Protein AF-A0A5C5WCQ2-F1 (afdb_monomer_lite)

InterPro domains:
  IPR002130 Cyclophilin-type peptidyl-prolyl cis-trans isomerase domain [PF00160] (48-203)
  IPR002130 Cyclophilin-type peptidyl-prolyl cis-trans isomerase domain [PS50072] (62-233)
  IPR013424 PEP-CTERM protein-sorting domain [PF07589] (299-320)
  IPR013424 PEP-CTERM protein-sorting domain [TIGR02595] (300-320)
  IPR029000 Cyclophilin-like domain superfamily [G3DSA:2.40.100.10] (43-212)
  IPR029000 Cyclophilin-like domain superfamily [SSF50891] (46-210)

Sequence (320 aa):
MAGGVSRPGWYAVPANLIEQRYPPMQRHLLAVAMLLSAGALVEAQTIRFQTSVGDFDMVLNPTGNANLQSLVDNMIANVTAGVYHESVINRAVEGFVLQMGGFRTDTVVVDRIPFEGFDPVDSFSPVILDRNNDRRVDFSTTGLTNVRGTVSLALSSGPNTGSSSFFINQDDNSFLDSQGFVPFAEISDMTVIERIQNGPKVDISDRIFTQNSAGDFVAQSGNLTFIDVPLDDHGNLIIIESAAVIDAQAAFTGPLLTAFGVDSLATASASGSSTSSSLSPGDIASMFPPLSVSSTGLSVPEPASALLLSLALAGVARRR

Foldseek 3Di:
DDDDDDDDDDDDDDDDDDDDDDDDDDPPPPPPVPPPPPPPPPQFWKKWWQKPQGIFIKTFLPVPFPLLVLVVVLQQVCQVVFLQAQWFQQAFDPQFKGKTQQWHAPFQALVPQDLQGTDGGDWDQFRDQDPPPPQEGPDDDSPDALAAFFKWFFAQPGQRRGTGMMIGTRGRPNVCNRRNGDTGIGTPDCPSVVVQNPADFAACQQSHWDQDPVRDTDRSVPPVSHHGQGADPVRTTMGRNHMDTDPPDPPPPDCVCVVVVDDDPDDDDDDDDDDDDDDDPPPPPPPDDDDDDDDDDPPDRPRRPVVSVVVVVVVVVVVD

pLDDT: mean 71.96, std 24.71, range [25.34, 98.62]

Secondary structure (DSSP, 8-state):
----------------S---------S-TTSSTTS-------PPPEEEEEETTEEEEEEE-TT--GGGHHHHHHHHHHHHTTTTTTEE--EE-TTSEEEESSEE-S-SBGGG--TT--EEPP-PPPP---SS-SSS-S-S--S--S-TTEEEE--SSSGGG-SS-EEEESS--GGGGGGT--EEEE-S--HHHHHHHHS-EE--GGG-EEE-TTS-EEE-TT-GGGSSEEB-TTSBBPEEEEEEEE-TT----STHHHHTT----------------PPPTTTTTTSSPPP--------PPP-SHHHHHHHHHHHHHT--

Radius of gyration: 31.57 Å; chains: 1; bounding box: 91×98×79 Å

Structure (mmCIF, N/CA/C/O backbone):
data_AF-A0A5C5WCQ2-F1
#
_entry.id   AF-A0A5C5WCQ2-F1
#
loop_
_atom_site.group_PDB
_atom_site.id
_atom_site.type_symbol
_atom_site.label_atom_id
_atom_site.label_alt_id
_atom_site.label_comp_id
_atom_site.label_asym_id
_atom_site.label_entity_id
_atom_site.label_seq_id
_atom_site.pdbx_PDB_ins_code
_atom_site.Cartn_x
_atom_site.Cartn_y
_atom_site.Cartn_z
_atom_site.occupancy
_atom_site.B_iso_or_equiv
_atom_site.auth_seq_id
_atom_site.auth_comp_id
_atom_site.auth_asym_id
_atom_site.auth_atom_id
_atom_site.pdbx_PDB_model_num
ATOM 1 N N . MET A 1 1 ? -40.605 80.788 41.120 1.00 42.25 1 MET A N 1
ATOM 2 C CA . MET A 1 1 ? -39.662 80.334 42.167 1.00 42.25 1 MET A CA 1
ATOM 3 C C . MET A 1 1 ? -40.473 79.843 43.355 1.00 42.25 1 MET A C 1
ATOM 5 O O . MET A 1 1 ? -41.466 80.488 43.653 1.00 42.25 1 MET A O 1
ATOM 9 N N . ALA A 1 2 ? -40.010 78.752 43.981 1.00 36.38 2 ALA A N 1
ATOM 10 C CA . ALA A 1 2 ? -40.617 77.979 45.080 1.00 36.38 2 ALA A CA 1
ATOM 11 C C . ALA A 1 2 ? -41.886 77.212 44.661 1.00 36.38 2 ALA A C 1
ATOM 13 O O . ALA A 1 2 ? -42.829 77.806 44.163 1.00 36.38 2 ALA A O 1
ATOM 14 N N . GLY A 1 3 ? -41.958 75.882 44.712 1.00 32.41 3 GLY A N 1
ATOM 15 C CA . GLY A 1 3 ? -41.445 74.919 45.700 1.00 32.41 3 GLY A CA 1
ATOM 16 C C . GLY A 1 3 ? -42.701 74.166 46.165 1.00 32.41 3 GLY A C 1
ATOM 17 O O . GLY A 1 3 ? -43.652 74.809 46.573 1.00 32.41 3 GLY A O 1
ATOM 18 N N . GLY A 1 4 ? -42.901 72.875 45.928 1.00 35.19 4 GLY A N 1
ATOM 19 C CA . GLY A 1 4 ? -42.158 71.742 46.454 1.00 35.19 4 GLY A CA 1
ATOM 20 C C . GLY A 1 4 ? -43.140 70.854 47.245 1.00 35.19 4 GLY A C 1
ATOM 21 O O . GLY A 1 4 ? -44.097 71.359 47.817 1.00 35.19 4 GLY A O 1
ATOM 22 N N . VAL A 1 5 ? -42.802 69.564 47.343 1.00 39.81 5 VAL A N 1
ATOM 23 C CA . VAL A 1 5 ? -43.164 68.616 48.423 1.00 39.81 5 VAL A CA 1
ATOM 24 C C . VAL A 1 5 ? -44.432 67.723 48.262 1.00 39.81 5 VAL A C 1
ATOM 26 O O . VAL A 1 5 ? -45.569 68.168 48.311 1.00 39.81 5 VAL A O 1
ATOM 29 N N . SER A 1 6 ? -44.137 66.411 48.148 1.00 36.91 6 SER A N 1
ATOM 30 C CA . SER A 1 6 ? -44.761 65.201 48.754 1.00 36.91 6 SER A CA 1
ATOM 31 C C . SER A 1 6 ? -46.187 64.696 48.425 1.00 36.91 6 SER A C 1
ATOM 33 O O . SER A 1 6 ? -47.151 65.288 48.883 1.00 36.91 6 SER A O 1
ATOM 35 N N . ARG A 1 7 ? -46.229 63.485 47.805 1.00 35.56 7 ARG A N 1
ATOM 36 C CA . ARG A 1 7 ? -46.818 62.162 48.230 1.00 35.56 7 ARG A CA 1
ATOM 37 C C . ARG A 1 7 ? -48.273 62.096 48.784 1.00 35.56 7 ARG A C 1
ATOM 39 O O . ARG A 1 7 ? -48.743 63.078 49.326 1.00 35.56 7 ARG A O 1
ATOM 46 N N . PRO A 1 8 ? -48.895 60.901 48.961 1.00 46.62 8 PRO A N 1
ATOM 47 C CA . PRO A 1 8 ? -48.971 59.645 48.184 1.00 46.62 8 PRO A CA 1
ATOM 48 C C . PRO A 1 8 ? -50.444 59.143 48.018 1.00 46.62 8 PRO A C 1
ATOM 50 O O . PRO A 1 8 ? -51.357 59.685 48.624 1.00 46.62 8 PRO A O 1
ATOM 53 N N . GLY A 1 9 ? -50.662 58.018 47.318 1.00 32.50 9 GLY A N 1
ATOM 54 C CA . GLY A 1 9 ? -51.682 57.033 47.732 1.00 32.50 9 GLY A CA 1
ATOM 55 C C . GLY A 1 9 ? -52.995 56.904 46.936 1.00 32.50 9 GLY A C 1
ATOM 56 O O . GLY A 1 9 ? -53.875 57.746 47.023 1.00 32.50 9 GLY A O 1
ATOM 57 N N . TRP A 1 10 ? -53.116 55.739 46.288 1.00 32.38 10 TRP A N 1
ATOM 58 C CA . TRP A 1 10 ? -54.300 54.871 46.153 1.00 32.38 10 TRP A CA 1
ATOM 59 C C . TRP A 1 10 ? -55.600 55.415 45.534 1.00 32.38 10 TRP A C 1
ATOM 61 O O . TRP A 1 10 ? -56.406 56.054 46.196 1.00 32.38 10 TRP A O 1
ATOM 71 N N . TYR A 1 11 ? -55.903 54.930 44.325 1.00 41.62 11 TYR A N 1
ATOM 72 C CA . TYR A 1 11 ? -57.256 54.475 43.995 1.00 41.62 11 TYR A CA 1
ATOM 73 C C . TYR A 1 11 ? -57.184 53.050 43.449 1.00 41.62 11 TYR A C 1
ATOM 75 O O . TYR A 1 11 ? -56.612 52.791 42.392 1.00 41.62 11 TYR A O 1
ATOM 83 N N . ALA A 1 12 ? -57.745 52.126 44.224 1.00 41.62 12 ALA A N 1
ATOM 84 C CA . ALA A 1 12 ? -58.133 50.807 43.765 1.00 41.62 12 ALA A CA 1
ATOM 85 C C . ALA A 1 12 ? -59.355 50.943 42.844 1.00 41.62 12 ALA A C 1
ATOM 87 O O . ALA A 1 12 ? -60.296 51.665 43.176 1.00 41.62 12 ALA A O 1
ATOM 88 N N . VAL A 1 13 ? -59.361 50.220 41.724 1.00 48.22 13 VAL A N 1
ATOM 89 C CA . VAL A 1 13 ? -60.572 49.933 40.943 1.00 48.22 13 VAL A CA 1
ATOM 90 C C . VAL A 1 13 ? -60.652 48.410 40.764 1.00 48.22 13 VAL A C 1
ATOM 92 O O . VAL A 1 13 ? -59.623 47.787 40.493 1.00 48.22 13 VAL A O 1
ATOM 95 N N . PRO A 1 14 ? -61.821 47.802 41.031 1.00 44.72 14 PRO A N 1
ATOM 96 C CA . PRO A 1 14 ? -61.931 46.423 41.486 1.00 44.72 14 PRO A CA 1
ATOM 97 C C . PRO A 1 14 ? -62.019 45.374 40.377 1.00 44.72 14 PRO A C 1
ATOM 99 O O . PRO A 1 14 ? -62.272 45.648 39.206 1.00 44.72 14 PRO A O 1
ATOM 102 N N . ALA A 1 15 ? -61.839 44.141 40.847 1.00 43.94 15 ALA A N 1
ATOM 103 C CA . ALA A 1 15 ? -62.049 42.883 40.165 1.00 43.94 15 ALA A CA 1
ATOM 104 C C . ALA A 1 15 ? -63.435 42.764 39.518 1.00 43.94 15 ALA A C 1
ATOM 106 O O . ALA A 1 15 ? -64.447 43.085 40.140 1.00 43.94 15 ALA A O 1
ATOM 107 N N . ASN A 1 16 ? -63.436 42.226 38.297 1.00 40.94 16 ASN A N 1
ATOM 108 C CA . ASN A 1 16 ? -64.291 41.141 37.804 1.00 40.94 16 ASN A CA 1
ATOM 109 C C . ASN A 1 16 ? -64.598 41.378 36.329 1.00 40.94 16 ASN A C 1
ATOM 111 O O . ASN A 1 16 ? -65.483 42.159 36.010 1.00 40.94 16 ASN A O 1
ATOM 115 N N . LEU A 1 17 ? -63.915 40.649 35.445 1.00 42.94 17 LEU A N 1
ATOM 116 C CA . LEU A 1 17 ? -64.513 40.131 34.216 1.00 42.94 17 LEU A CA 1
ATOM 117 C C . LEU A 1 17 ? -63.685 38.931 33.735 1.00 42.94 17 LEU A C 1
ATOM 119 O O . LEU A 1 17 ? -62.616 39.069 33.154 1.00 42.94 17 LEU A O 1
ATOM 123 N N . ILE A 1 18 ? -64.283 37.767 33.988 1.00 50.47 18 ILE A N 1
ATOM 124 C CA . ILE A 1 18 ? -64.285 36.579 33.133 1.00 50.47 18 ILE A CA 1
ATOM 125 C C . ILE A 1 18 ? -63.032 35.698 33.203 1.00 50.47 18 ILE A C 1
ATOM 127 O O . ILE A 1 18 ? -62.024 35.888 32.529 1.00 50.47 18 ILE A O 1
ATOM 131 N N . GLU A 1 19 ? -63.199 34.637 33.995 1.00 47.69 19 GLU A N 1
ATOM 132 C CA . GLU A 1 19 ? -62.519 33.359 33.847 1.00 47.69 19 GLU A CA 1
ATOM 133 C C . GLU A 1 19 ? -62.511 32.899 32.379 1.00 47.69 19 GLU A C 1
ATOM 135 O O . GLU A 1 19 ? -63.551 32.584 31.802 1.00 47.69 19 GLU A O 1
ATOM 140 N N . GLN A 1 20 ? -61.323 32.739 31.804 1.00 43.47 20 GLN A N 1
ATOM 141 C CA . GLN A 1 20 ? -61.087 31.661 30.850 1.00 43.47 20 GLN A CA 1
ATOM 142 C C . GLN A 1 20 ? -59.964 30.787 31.391 1.00 43.47 20 GLN A C 1
ATOM 144 O O . GLN A 1 20 ? -58.775 31.047 31.214 1.00 43.47 20 GLN A O 1
ATOM 149 N N . ARG A 1 21 ? -60.386 29.739 32.104 1.00 42.94 21 ARG A N 1
ATOM 150 C CA . ARG A 1 21 ? -59.571 28.565 32.408 1.00 42.94 21 ARG A CA 1
ATOM 151 C C . ARG A 1 21 ? -59.050 27.973 31.097 1.00 42.94 21 ARG A C 1
ATOM 153 O O . ARG A 1 21 ? -59.820 27.366 30.359 1.00 42.94 21 ARG A O 1
ATOM 160 N N . TYR A 1 22 ? -57.746 28.063 30.875 1.00 48.47 22 TYR A N 1
ATOM 161 C CA . TYR A 1 22 ? -57.029 27.122 30.018 1.00 48.47 22 TYR A CA 1
ATOM 162 C C . TYR A 1 22 ? -56.307 26.101 30.922 1.00 48.47 22 TYR A C 1
ATOM 164 O O . TYR A 1 22 ? -55.640 26.513 31.876 1.00 48.47 22 TYR A O 1
ATOM 172 N N . PRO A 1 23 ? -56.478 24.780 30.708 1.00 50.50 23 PRO A N 1
ATOM 173 C CA . PRO A 1 23 ? -55.873 23.742 31.547 1.00 50.50 23 PRO A CA 1
ATOM 174 C C . PRO A 1 23 ? -54.357 23.575 31.287 1.00 50.50 23 PRO A C 1
ATOM 176 O O . PRO A 1 23 ? -53.883 23.893 30.196 1.00 50.50 23 PRO A O 1
ATOM 179 N N . PRO A 1 24 ? -53.579 23.044 32.255 1.00 51.78 24 PRO A N 1
ATOM 180 C CA . PRO A 1 24 ? -52.133 22.867 32.126 1.00 51.78 24 PRO A CA 1
ATOM 181 C C . PRO A 1 24 ? -51.783 21.520 31.465 1.00 51.78 24 PRO A C 1
ATOM 183 O O . PRO A 1 24 ? -51.687 20.496 32.132 1.00 51.78 24 PRO A O 1
ATOM 186 N N . MET A 1 25 ? -51.571 21.511 30.152 1.00 50.38 25 MET A N 1
ATOM 187 C CA . MET A 1 25 ? -51.105 20.362 29.351 1.00 50.38 25 MET A CA 1
ATOM 188 C C . MET A 1 25 ? -50.417 20.962 28.107 1.00 50.38 25 MET A C 1
ATOM 190 O O . MET A 1 25 ? -51.002 21.833 27.487 1.00 50.38 25 MET A O 1
ATOM 194 N N . GLN A 1 26 ? -49.189 20.683 27.668 1.00 50.06 26 GLN A N 1
ATOM 195 C CA . GLN A 1 26 ? -48.251 19.575 27.814 1.00 50.06 26 GLN A CA 1
ATOM 196 C C . GLN A 1 26 ? -46.820 20.144 27.728 1.00 50.06 26 GLN A C 1
ATOM 198 O O . GLN A 1 26 ? -46.443 20.737 26.720 1.00 50.06 26 GLN A O 1
ATOM 203 N N . ARG A 1 27 ? -45.972 19.898 28.731 1.00 49.50 27 ARG A N 1
ATOM 204 C CA . ARG A 1 27 ? -44.515 20.145 28.658 1.00 49.50 27 ARG A CA 1
ATOM 205 C C . ARG A 1 27 ? -43.736 18.969 28.040 1.00 49.50 27 ARG A C 1
ATOM 207 O O . ARG A 1 27 ? -42.547 18.818 28.293 1.00 49.50 27 ARG A O 1
ATOM 214 N N . HIS A 1 28 ? -44.384 18.111 27.252 1.00 49.97 28 HIS A N 1
ATOM 215 C CA . HIS A 1 28 ? -43.794 16.831 26.825 1.00 49.97 28 HIS A CA 1
ATOM 216 C C . HIS A 1 28 ? -43.640 16.644 25.313 1.00 49.97 28 HIS A C 1
ATOM 218 O O . HIS A 1 28 ? -43.259 15.565 24.879 1.00 49.97 28 HIS A O 1
ATOM 224 N N . LEU A 1 29 ? -43.842 17.685 24.503 1.00 45.12 29 LEU A N 1
ATOM 225 C CA . LEU A 1 29 ? -43.665 17.581 23.047 1.00 45.12 29 LEU A CA 1
ATOM 226 C C . LEU A 1 29 ? -42.255 17.927 22.537 1.00 45.12 29 LEU A C 1
ATOM 228 O O . LEU A 1 29 ? -42.002 17.792 21.348 1.00 45.12 29 LEU A O 1
ATOM 232 N N . LEU A 1 30 ? -41.312 18.284 23.419 1.00 41.12 30 LEU A N 1
ATOM 233 C CA . LEU A 1 30 ? -39.916 18.566 23.041 1.00 41.12 30 LEU A CA 1
ATOM 234 C C . LEU A 1 30 ? -38.907 17.469 23.434 1.00 41.12 30 LEU A C 1
ATOM 236 O O . LEU A 1 30 ? -37.707 17.699 23.358 1.00 41.12 30 LEU A O 1
ATOM 240 N N . ALA A 1 31 ? -39.370 16.290 23.867 1.00 44.50 31 ALA A N 1
ATOM 241 C CA . ALA A 1 31 ? -38.493 15.187 24.287 1.00 44.50 31 ALA A CA 1
ATOM 242 C C . ALA A 1 31 ? -38.487 13.981 23.326 1.00 44.50 31 ALA A C 1
ATOM 244 O O . ALA A 1 31 ? -37.698 13.063 23.515 1.00 44.50 31 ALA A O 1
ATOM 245 N N . VAL A 1 32 ? -39.325 13.975 22.281 1.00 45.34 32 VAL A N 1
ATOM 246 C CA . VAL A 1 32 ? -39.410 12.849 21.323 1.00 45.34 32 VAL A CA 1
ATOM 247 C C . VAL A 1 32 ? -38.614 13.109 20.033 1.00 45.34 32 VAL A C 1
ATOM 249 O O . VAL A 1 32 ? -38.253 12.170 19.336 1.00 45.34 32 VAL A O 1
ATOM 252 N N . ALA A 1 33 ? -38.224 14.357 19.750 1.00 42.28 33 ALA A N 1
ATOM 253 C CA . ALA A 1 33 ? -37.381 14.689 18.593 1.00 42.28 33 ALA A CA 1
ATOM 254 C C . ALA A 1 33 ? -35.864 14.498 18.834 1.00 42.28 33 ALA A C 1
ATOM 256 O O . ALA A 1 33 ? -35.079 14.651 17.906 1.00 42.28 33 ALA A O 1
ATOM 257 N N . MET A 1 34 ? -35.441 14.152 20.058 1.00 44.09 34 MET A N 1
ATOM 258 C CA . MET A 1 34 ? -34.030 13.906 20.417 1.00 44.09 34 MET A CA 1
ATOM 259 C C . MET A 1 34 ? -33.650 12.416 20.488 1.00 44.09 34 MET A C 1
ATOM 261 O O . MET A 1 34 ? -32.536 12.093 20.886 1.00 44.09 34 MET A O 1
ATOM 265 N N . LEU A 1 35 ? -34.549 11.503 20.101 1.00 47.53 35 LEU A N 1
ATOM 266 C CA . LEU A 1 35 ? -34.304 10.054 20.130 1.00 47.53 35 LEU A CA 1
ATOM 267 C C . LEU A 1 35 ? -34.371 9.400 18.741 1.00 47.53 35 LEU A C 1
ATOM 269 O O . LEU A 1 35 ? -34.748 8.241 18.608 1.00 47.53 35 LEU A O 1
ATOM 273 N N . LEU A 1 36 ? -33.996 10.148 17.701 1.00 46.28 36 LEU A N 1
ATOM 274 C CA . LEU A 1 36 ? -33.816 9.613 16.350 1.00 46.28 36 LEU A CA 1
ATOM 275 C C . LEU A 1 36 ? -32.448 9.978 15.753 1.00 46.28 36 LEU A C 1
ATOM 277 O O . LEU A 1 36 ? -32.317 10.118 14.545 1.00 46.28 36 LEU A O 1
ATOM 281 N N . SER A 1 37 ? -31.403 10.078 16.582 1.00 45.44 37 SER A N 1
ATOM 282 C CA . SER A 1 37 ? -30.065 9.718 16.098 1.00 45.44 37 SER A CA 1
ATOM 283 C C . SER A 1 37 ? -30.002 8.198 16.080 1.00 45.44 37 SER A C 1
ATOM 285 O O . SER A 1 37 ? -29.482 7.569 17.000 1.00 45.44 37 SER A O 1
ATOM 287 N N . ALA A 1 38 ? -30.613 7.606 15.053 1.00 47.03 38 ALA A N 1
ATOM 288 C CA . ALA A 1 38 ? -30.263 6.259 14.651 1.00 47.03 38 ALA A CA 1
ATOM 289 C C . ALA A 1 38 ? -28.744 6.259 14.461 1.00 47.03 38 ALA A C 1
ATOM 291 O O . ALA A 1 38 ? -28.223 7.041 13.665 1.00 47.03 38 ALA A O 1
ATOM 292 N N . GLY A 1 39 ? -28.032 5.456 15.252 1.00 42.81 39 GLY A N 1
ATOM 293 C CA . GLY A 1 39 ? -26.644 5.161 14.950 1.00 42.81 39 GLY A CA 1
ATOM 294 C C . GLY A 1 39 ? -26.632 4.612 13.535 1.00 42.81 39 GLY A C 1
ATOM 295 O O . GLY A 1 39 ? -27.198 3.546 13.295 1.00 42.81 39 GLY A O 1
ATOM 296 N N . ALA A 1 40 ? -26.069 5.367 12.592 1.00 45.03 40 ALA A N 1
ATOM 297 C CA . ALA A 1 40 ? -25.655 4.773 11.343 1.00 45.03 40 ALA A CA 1
ATOM 298 C C . ALA A 1 40 ? -24.707 3.650 11.759 1.00 45.03 40 ALA A C 1
ATOM 300 O O . ALA A 1 40 ? -23.661 3.908 12.360 1.00 45.03 40 ALA A O 1
ATOM 301 N N . LEU A 1 41 ? -25.123 2.405 11.539 1.00 43.44 41 LEU A N 1
ATOM 302 C CA . LEU A 1 41 ? -24.166 1.327 11.400 1.00 43.44 41 LEU A CA 1
ATOM 303 C C . LEU A 1 41 ? -23.249 1.816 10.282 1.00 43.44 41 LEU A C 1
ATOM 305 O O . LEU A 1 41 ? -23.676 1.905 9.133 1.00 43.44 41 LEU A O 1
ATOM 309 N N . VAL A 1 42 ? -22.053 2.279 10.649 1.00 51.31 42 VAL A N 1
ATOM 310 C CA . VAL A 1 42 ? -20.977 2.499 9.691 1.00 51.31 42 VAL A CA 1
ATOM 311 C C . VAL A 1 42 ? -20.631 1.096 9.231 1.00 51.31 42 VAL A C 1
ATOM 313 O O . VAL A 1 42 ? -19.877 0.383 9.888 1.00 51.31 42 VAL A O 1
ATOM 316 N N . GLU A 1 43 ? -21.328 0.639 8.197 1.00 59.56 43 GLU A N 1
ATOM 317 C CA . GLU A 1 43 ? -20.962 -0.591 7.530 1.00 59.56 43 GLU A CA 1
ATOM 318 C C . GLU A 1 43 ? -19.590 -0.354 6.894 1.00 59.56 43 GLU A C 1
ATOM 320 O O . GLU A 1 43 ? -19.324 0.722 6.348 1.00 59.56 43 GLU A O 1
ATOM 325 N N . ALA A 1 44 ? -18.689 -1.321 7.051 1.00 73.25 44 ALA A N 1
ATOM 326 C CA . ALA A 1 44 ? -17.337 -1.218 6.532 1.00 73.25 44 ALA A CA 1
ATOM 327 C C . ALA A 1 44 ? -17.393 -1.040 5.006 1.00 73.25 44 ALA A C 1
ATOM 329 O O . ALA A 1 44 ? -17.898 -1.902 4.285 1.00 73.25 44 ALA A O 1
ATOM 330 N N . GLN A 1 45 ? -16.898 0.097 4.514 1.00 90.50 45 GLN A N 1
ATOM 331 C CA . GLN A 1 45 ? -16.859 0.366 3.079 1.00 90.50 45 GLN A CA 1
ATOM 332 C C . GLN A 1 45 ? -15.869 -0.587 2.418 1.00 90.50 45 GLN A C 1
ATOM 334 O O . GLN A 1 45 ? -14.776 -0.804 2.937 1.00 90.50 45 GLN A O 1
ATOM 339 N N . THR A 1 46 ? -16.237 -1.147 1.270 1.00 95.50 46 THR A N 1
ATOM 340 C CA . THR A 1 46 ? -15.352 -2.034 0.511 1.00 95.50 46 THR A CA 1
ATOM 341 C C . THR A 1 46 ? -14.854 -1.307 -0.731 1.00 95.50 46 THR A C 1
ATOM 343 O O . THR A 1 46 ? -15.623 -0.629 -1.403 1.00 95.50 46 THR A O 1
ATOM 346 N N . ILE A 1 47 ? -13.567 -1.422 -1.042 1.00 97.25 47 ILE A N 1
ATOM 347 C CA . ILE A 1 47 ? -12.982 -0.944 -2.297 1.00 97.25 47 ILE A CA 1
ATOM 348 C C . ILE A 1 47 ? -12.616 -2.154 -3.139 1.00 97.25 47 ILE A C 1
ATOM 350 O O . ILE A 1 47 ? -11.866 -3.013 -2.683 1.00 97.25 47 ILE A O 1
ATOM 354 N N . ARG A 1 48 ? -13.087 -2.183 -4.383 1.00 97.94 48 ARG A N 1
ATOM 355 C CA . ARG A 1 48 ? -12.593 -3.112 -5.394 1.00 97.94 48 ARG A CA 1
ATOM 356 C C . ARG A 1 48 ? -11.421 -2.489 -6.126 1.00 97.94 48 ARG A C 1
ATOM 358 O O . ARG A 1 48 ? -11.573 -1.424 -6.723 1.00 97.94 48 ARG A O 1
ATOM 365 N N . PHE A 1 49 ? -10.292 -3.177 -6.108 1.00 98.31 49 PHE A N 1
ATOM 366 C CA . PHE A 1 49 ? -9.147 -2.898 -6.959 1.00 98.31 49 PHE A CA 1
ATOM 367 C C . PHE A 1 49 ? -9.171 -3.865 -8.134 1.00 98.31 49 PHE A C 1
ATOM 369 O O . PHE A 1 49 ? -9.199 -5.080 -7.939 1.00 98.31 49 PHE A O 1
ATOM 376 N N . GLN A 1 50 ? -9.148 -3.322 -9.345 1.00 98.06 50 GLN A N 1
ATOM 377 C CA . GLN A 1 50 ? -8.989 -4.095 -10.568 1.00 98.06 50 GLN A CA 1
ATOM 378 C C . GLN A 1 50 ? -7.534 -4.012 -10.994 1.00 98.06 50 GLN A C 1
ATOM 380 O O . GLN A 1 50 ? -6.992 -2.914 -11.144 1.00 98.06 50 GLN A O 1
ATOM 385 N N . THR A 1 51 ? -6.889 -5.162 -11.156 1.00 98.00 51 THR A N 1
ATOM 386 C CA . THR A 1 51 ? -5.504 -5.241 -11.628 1.00 98.00 51 THR A CA 1
ATOM 387 C C . THR A 1 51 ? -5.438 -6.019 -12.928 1.00 98.00 51 THR A C 1
ATOM 389 O O . THR A 1 51 ? -6.321 -6.829 -13.216 1.00 98.00 51 THR A O 1
ATOM 392 N N . SER A 1 52 ? -4.341 -5.866 -13.666 1.00 97.19 52 SER A N 1
ATOM 393 C CA . SER A 1 52 ? -4.124 -6.597 -14.922 1.00 97.19 52 SER A CA 1
ATOM 394 C C . SER A 1 52 ? -4.093 -8.129 -14.771 1.00 97.19 52 SER A C 1
ATOM 396 O O . SER A 1 52 ? -4.133 -8.851 -15.766 1.00 97.19 52 SER A O 1
ATOM 398 N N . VAL A 1 53 ? -4.045 -8.658 -13.540 1.00 96.88 53 VAL A N 1
ATOM 399 C CA . VAL A 1 53 ? -4.033 -10.105 -13.254 1.00 96.88 53 VAL A CA 1
ATOM 400 C C . VAL A 1 53 ? -5.255 -10.608 -12.475 1.00 96.88 53 VAL A C 1
ATOM 402 O O . VAL A 1 53 ? -5.356 -11.814 -12.211 1.00 96.88 53 VAL A O 1
ATOM 405 N N . GLY A 1 54 ? -6.186 -9.717 -12.126 1.00 97.69 54 GLY A N 1
ATOM 406 C CA . GLY A 1 54 ? -7.420 -10.031 -11.408 1.00 97.69 54 GLY A CA 1
ATOM 407 C C . GLY A 1 54 ? -7.848 -8.946 -10.419 1.00 97.69 54 GLY A C 1
ATOM 408 O O . GLY A 1 54 ? -7.094 -8.024 -10.107 1.00 97.69 54 GLY A O 1
ATOM 409 N N . ASP A 1 55 ? -9.056 -9.099 -9.887 1.00 98.12 55 ASP A N 1
ATOM 410 C CA . ASP A 1 55 ? -9.655 -8.137 -8.962 1.00 98.12 55 ASP A CA 1
ATOM 411 C C . ASP A 1 55 ? -9.495 -8.609 -7.512 1.00 98.12 55 ASP A C 1
ATOM 413 O O . ASP A 1 55 ? -9.567 -9.807 -7.229 1.00 98.12 55 ASP A O 1
ATOM 417 N N . PHE A 1 56 ? -9.327 -7.675 -6.578 1.00 98.12 56 PHE A N 1
ATOM 418 C CA . PHE A 1 56 ? -9.397 -7.960 -5.146 1.00 98.12 56 PHE A CA 1
ATOM 419 C C . PHE A 1 56 ? -10.192 -6.884 -4.406 1.00 98.12 56 PHE A C 1
ATOM 421 O O . PHE A 1 56 ? -10.211 -5.716 -4.797 1.00 98.12 56 PHE A O 1
ATOM 428 N N . ASP A 1 57 ? -10.827 -7.292 -3.310 1.00 98.00 57 ASP A N 1
ATOM 429 C CA . ASP A 1 57 ? -11.673 -6.426 -2.495 1.00 98.00 57 ASP A CA 1
ATOM 430 C C . ASP A 1 57 ? -10.999 -6.134 -1.149 1.00 98.00 57 ASP A C 1
ATOM 432 O O . ASP A 1 57 ? -10.526 -7.036 -0.456 1.00 98.00 57 ASP A O 1
ATOM 436 N N . MET A 1 58 ? -10.967 -4.856 -0.782 1.00 98.00 58 MET A N 1
ATOM 437 C CA . MET A 1 58 ? -10.392 -4.334 0.453 1.00 98.00 58 MET A CA 1
ATOM 438 C C . MET A 1 58 ? -11.501 -3.750 1.327 1.00 98.00 58 MET A C 1
ATOM 440 O O . MET A 1 58 ? -12.126 -2.755 0.964 1.00 98.00 58 MET A O 1
ATOM 444 N N . VAL A 1 59 ? -11.718 -4.334 2.501 1.00 97.50 59 VAL A N 1
ATOM 445 C CA . VAL A 1 59 ? -12.697 -3.877 3.492 1.00 97.50 59 VAL A CA 1
ATOM 446 C C . VAL A 1 59 ? -12.043 -2.858 4.423 1.00 97.50 59 VAL A C 1
ATOM 448 O O . VAL A 1 59 ? -11.085 -3.173 5.130 1.00 97.50 59 VAL A O 1
ATOM 451 N N . LEU A 1 60 ? -12.554 -1.628 4.435 1.00 97.25 60 LEU A N 1
ATOM 452 C CA . LEU A 1 60 ? -12.042 -0.522 5.241 1.00 97.25 60 LEU A CA 1
ATOM 453 C C . LEU A 1 60 ? -12.608 -0.540 6.659 1.00 97.25 60 LEU A C 1
ATOM 455 O O . LEU A 1 60 ? -13.810 -0.685 6.857 1.00 97.25 60 LEU A O 1
ATOM 459 N N . ASN A 1 61 ? -11.740 -0.300 7.642 1.00 96.19 61 ASN A N 1
ATOM 460 C CA . ASN A 1 61 ? -12.070 -0.225 9.065 1.00 96.19 61 ASN A CA 1
ATOM 461 C C . ASN A 1 61 ? -12.996 -1.364 9.537 1.00 96.19 61 ASN A C 1
ATOM 463 O O . ASN A 1 61 ? -14.065 -1.100 10.093 1.00 96.19 61 ASN A O 1
ATOM 467 N N . PRO A 1 62 ? -12.592 -2.637 9.360 1.00 94.44 62 PRO A N 1
ATOM 468 C CA . PRO A 1 62 ? -13.417 -3.786 9.743 1.00 94.44 62 PRO A CA 1
ATOM 469 C C . PRO A 1 62 ? -13.733 -3.832 11.250 1.00 94.44 62 PRO A C 1
ATOM 471 O O . PRO A 1 62 ? -14.653 -4.528 11.669 1.00 94.44 62 PRO A O 1
ATOM 474 N N . THR A 1 63 ? -13.003 -3.078 12.081 1.00 93.62 63 THR A N 1
ATOM 475 C CA . THR A 1 63 ? -13.240 -2.985 13.529 1.00 93.62 63 THR A CA 1
ATOM 476 C C . THR A 1 63 ? -14.224 -1.882 13.927 1.00 93.62 63 THR A C 1
ATOM 478 O O . THR A 1 63 ? -14.623 -1.824 15.092 1.00 93.62 63 THR A O 1
ATOM 481 N N . GLY A 1 64 ? -14.601 -0.986 13.006 1.00 91.88 64 GLY A N 1
ATOM 482 C CA . GLY A 1 64 ? -15.431 0.187 13.300 1.00 91.88 64 GLY A CA 1
ATOM 483 C C . GLY A 1 64 ? -14.765 1.192 14.250 1.00 91.88 64 GLY A C 1
ATOM 484 O O . GLY A 1 64 ? -15.446 1.964 14.928 1.00 91.88 64 GLY A O 1
ATOM 485 N N . ASN A 1 65 ? -13.435 1.180 14.357 1.00 93.56 65 ASN A N 1
ATOM 486 C CA . ASN A 1 65 ? -12.705 2.032 15.286 1.00 93.56 65 ASN A CA 1
ATOM 487 C C . ASN A 1 65 ? -12.554 3.451 14.722 1.00 93.56 65 ASN A C 1
ATOM 489 O O . ASN A 1 65 ? -11.964 3.652 13.662 1.00 93.56 65 ASN A O 1
ATOM 493 N N . ALA A 1 66 ? -13.036 4.455 15.456 1.00 93.19 66 ALA A N 1
ATOM 494 C CA . ALA A 1 66 ? -12.988 5.853 15.024 1.00 93.19 66 ALA A CA 1
ATOM 495 C C . ALA A 1 66 ? -11.557 6.397 14.829 1.00 93.19 66 ALA A C 1
ATOM 497 O O . ALA A 1 66 ? -11.359 7.322 14.045 1.00 93.19 66 ALA A O 1
ATOM 498 N N . ASN A 1 67 ? -10.548 5.817 15.490 1.00 93.44 67 ASN A N 1
ATOM 499 C CA . ASN A 1 67 ? -9.151 6.228 15.314 1.00 93.44 67 ASN A CA 1
ATOM 500 C C . ASN A 1 67 ? -8.606 5.911 13.913 1.00 93.44 67 ASN A C 1
ATOM 502 O O . ASN A 1 67 ? -7.614 6.505 13.504 1.00 93.44 67 ASN A O 1
ATOM 506 N N . LEU A 1 68 ? -9.248 4.996 13.178 1.00 95.19 68 LEU A N 1
ATOM 507 C CA . LEU A 1 68 ? -8.860 4.632 11.816 1.00 95.19 68 LEU A CA 1
ATOM 508 C C . LEU A 1 68 ? -9.440 5.579 10.757 1.00 95.19 68 LEU A 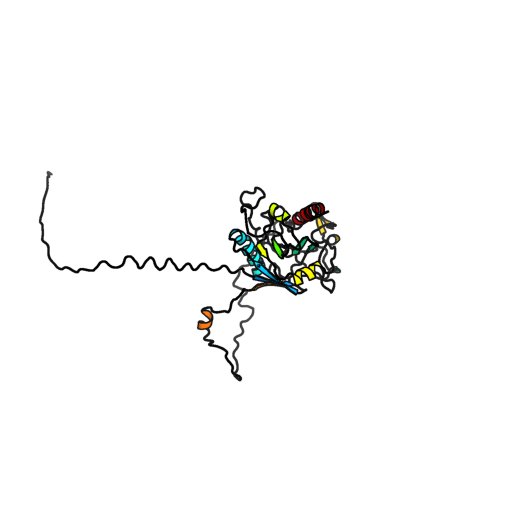C 1
ATOM 510 O O . LEU A 1 68 ? -9.032 5.506 9.600 1.00 95.19 68 LEU A O 1
ATOM 514 N N . GLN A 1 69 ? -10.356 6.483 11.126 1.00 94.38 69 GLN A N 1
ATOM 515 C CA . GLN A 1 69 ? -11.119 7.263 10.150 1.00 94.38 69 GLN A CA 1
ATOM 516 C C . GLN A 1 69 ? -10.232 8.130 9.247 1.00 94.38 69 GLN A C 1
ATOM 518 O O . GLN A 1 69 ? -10.478 8.196 8.053 1.00 94.38 69 GLN A O 1
ATOM 523 N N . SER A 1 70 ? -9.155 8.728 9.762 1.00 95.06 70 SER A N 1
ATOM 524 C CA . SER A 1 70 ? -8.257 9.545 8.931 1.00 95.06 70 SER A CA 1
ATOM 525 C C . SER A 1 70 ? -7.496 8.734 7.873 1.00 95.06 70 SER A C 1
ATOM 527 O O . SER A 1 70 ? -7.180 9.266 6.810 1.00 95.06 70 SER A O 1
ATOM 529 N N . LEU A 1 71 ? -7.214 7.455 8.142 1.00 96.44 71 LEU A N 1
ATOM 530 C CA . LEU A 1 71 ? -6.609 6.527 7.179 1.00 96.44 71 LEU A CA 1
ATOM 531 C C . LEU A 1 71 ? -7.640 6.090 6.129 1.00 96.44 71 LEU A C 1
ATOM 533 O O . LEU A 1 71 ? -7.337 6.067 4.939 1.00 96.44 71 LEU A O 1
ATOM 537 N N . VAL A 1 72 ? -8.872 5.813 6.569 1.00 96.31 72 VAL A N 1
ATOM 538 C CA . VAL A 1 72 ? -10.015 5.502 5.694 1.00 96.31 72 VAL A CA 1
ATOM 539 C C . VAL A 1 72 ? -10.306 6.661 4.741 1.00 96.31 72 VAL A C 1
ATOM 541 O O . VAL A 1 72 ? -10.358 6.458 3.531 1.00 96.31 72 VAL A O 1
ATOM 544 N N . ASP A 1 73 ? -10.427 7.880 5.267 1.00 95.75 73 ASP A N 1
ATOM 545 C CA . ASP A 1 73 ? -10.704 9.089 4.487 1.00 95.75 73 ASP A CA 1
ATOM 546 C C . ASP A 1 73 ? -9.605 9.341 3.448 1.00 95.75 73 ASP A C 1
ATOM 548 O O . ASP A 1 73 ? -9.895 9.700 2.308 1.00 95.75 73 ASP A O 1
ATOM 552 N N . ASN A 1 74 ? -8.341 9.112 3.819 1.00 95.94 74 ASN A N 1
ATOM 553 C CA . ASN A 1 74 ? -7.217 9.214 2.897 1.00 95.94 74 ASN A CA 1
ATOM 554 C C . ASN A 1 74 ? -7.316 8.186 1.759 1.00 95.94 74 ASN A C 1
ATOM 556 O O . ASN A 1 74 ? -7.193 8.561 0.593 1.00 95.94 74 ASN A O 1
ATOM 560 N N . MET A 1 75 ? -7.582 6.914 2.067 1.00 96.62 75 MET A N 1
ATOM 561 C CA . MET A 1 75 ? -7.745 5.869 1.051 1.00 96.62 75 MET A CA 1
ATOM 562 C C . MET A 1 75 ? -8.910 6.190 0.102 1.00 96.62 75 MET A C 1
ATOM 564 O O . MET A 1 75 ? -8.746 6.158 -1.117 1.00 96.62 75 MET A O 1
ATOM 568 N N . ILE A 1 76 ? -10.065 6.595 0.639 1.00 95.62 76 ILE A N 1
ATOM 569 C CA . ILE A 1 76 ? -11.233 6.986 -0.164 1.00 95.62 76 ILE A CA 1
ATOM 570 C C . ILE A 1 76 ? -10.920 8.197 -1.042 1.00 95.62 76 ILE A C 1
ATOM 572 O O . ILE A 1 76 ? -11.323 8.218 -2.205 1.00 95.62 76 ILE A O 1
ATOM 576 N N . ALA A 1 77 ? -10.193 9.191 -0.528 1.00 94.69 77 ALA A N 1
ATOM 577 C CA . ALA A 1 77 ? -9.792 10.357 -1.309 1.00 94.69 77 ALA A CA 1
ATOM 578 C C . ALA A 1 77 ? -8.876 9.971 -2.481 1.00 94.69 77 ALA A C 1
ATOM 580 O O . ALA A 1 77 ? -9.123 10.410 -3.603 1.00 94.69 77 ALA A O 1
ATOM 581 N N . ASN A 1 78 ? -7.876 9.110 -2.252 1.00 94.69 78 ASN A N 1
ATOM 582 C CA . ASN A 1 78 ? -6.995 8.599 -3.309 1.00 94.69 78 ASN A CA 1
ATOM 583 C C . ASN A 1 78 ? -7.769 7.814 -4.377 1.00 94.69 78 ASN A C 1
ATOM 585 O O . ASN A 1 78 ? -7.576 8.052 -5.570 1.00 94.69 78 ASN A O 1
ATOM 589 N N . VAL A 1 79 ? -8.687 6.934 -3.963 1.00 95.50 79 VAL A N 1
ATOM 590 C CA . VAL A 1 79 ? -9.564 6.187 -4.879 1.00 95.50 79 VAL A CA 1
ATOM 591 C C . VAL A 1 79 ? -10.453 7.133 -5.686 1.00 95.50 79 VAL A C 1
ATOM 593 O O . VAL A 1 79 ? -10.484 7.059 -6.910 1.00 95.50 79 VAL A O 1
ATOM 596 N N . THR A 1 80 ? -11.133 8.067 -5.019 1.00 93.31 80 THR A N 1
ATOM 597 C CA . THR A 1 80 ? -12.075 9.004 -5.656 1.00 93.31 80 THR A CA 1
ATOM 598 C C . THR A 1 80 ? -11.375 9.942 -6.638 1.00 93.31 80 THR A C 1
ATOM 600 O O . THR A 1 80 ? -11.945 10.301 -7.665 1.00 93.31 80 THR A O 1
ATOM 603 N N . ALA A 1 81 ? -10.134 10.331 -6.344 1.00 92.56 81 ALA A N 1
ATOM 604 C CA . ALA A 1 81 ? -9.318 11.160 -7.223 1.00 92.56 81 ALA A CA 1
ATOM 605 C C . ALA A 1 81 ? -8.641 10.373 -8.362 1.00 92.56 81 ALA A C 1
ATOM 607 O O . ALA A 1 81 ? -7.977 10.982 -9.196 1.00 92.56 81 ALA A O 1
ATOM 608 N N . GLY A 1 82 ? -8.788 9.043 -8.409 1.00 92.88 82 GLY A N 1
ATOM 609 C CA . GLY A 1 82 ? -8.170 8.201 -9.433 1.00 92.88 82 GLY A CA 1
ATOM 610 C C . GLY A 1 82 ? -6.650 8.072 -9.300 1.00 92.88 82 GLY A C 1
ATOM 611 O O . GLY A 1 82 ? -5.991 7.709 -10.268 1.00 92.88 82 GLY A O 1
ATOM 612 N N . VAL A 1 83 ? -6.079 8.340 -8.118 1.00 91.44 83 VAL A N 1
ATOM 613 C CA . VAL A 1 83 ? -4.618 8.333 -7.883 1.00 91.44 83 VAL A CA 1
ATOM 614 C C . VAL A 1 83 ? -3.982 6.992 -8.259 1.00 91.44 83 VAL A C 1
ATOM 616 O O . VAL A 1 83 ? -2.855 6.957 -8.760 1.00 91.44 83 VAL A O 1
ATOM 619 N N . TYR A 1 84 ? -4.717 5.900 -8.039 1.00 94.94 84 TYR A N 1
ATOM 620 C CA . TYR A 1 84 ? -4.256 4.536 -8.285 1.00 94.94 84 TYR A CA 1
ATOM 621 C C . TYR A 1 84 ? -4.386 4.069 -9.737 1.00 94.94 84 TYR A C 1
ATOM 623 O O . TYR A 1 84 ? -3.862 3.002 -10.050 1.00 94.94 84 TYR A O 1
ATOM 631 N N . HIS A 1 85 ? -5.049 4.825 -10.617 1.00 93.94 85 HIS A N 1
ATOM 632 C CA . HIS A 1 85 ? -5.179 4.453 -12.025 1.00 93.94 85 HIS A CA 1
ATOM 633 C C . HIS A 1 85 ? -3.800 4.358 -12.692 1.00 93.94 85 HIS A C 1
ATOM 635 O O . HIS A 1 85 ? -2.987 5.276 -12.572 1.00 93.94 85 HIS A O 1
ATOM 641 N N . GLU A 1 86 ? -3.539 3.219 -13.337 1.00 92.62 86 GLU A N 1
ATOM 642 C CA . GLU A 1 86 ? -2.264 2.858 -13.974 1.00 92.62 86 GLU A CA 1
ATOM 643 C C . GLU A 1 86 ? -1.051 2.916 -13.024 1.00 92.62 86 GLU A C 1
ATOM 645 O O . GLU A 1 86 ? 0.104 2.994 -13.447 1.00 92.62 86 GLU A O 1
ATOM 650 N N . SER A 1 87 ? -1.292 2.842 -11.710 1.00 93.56 87 SER A N 1
ATOM 651 C CA . SER A 1 87 ? -0.213 2.712 -10.732 1.00 93.56 87 SER A CA 1
ATOM 652 C C . SER A 1 87 ? 0.303 1.277 -10.681 1.00 93.56 87 SER A C 1
ATOM 654 O O . SER A 1 87 ? -0.451 0.317 -10.848 1.00 93.56 87 SER A O 1
ATOM 656 N N . VAL A 1 88 ? 1.602 1.115 -10.452 1.00 92.88 88 VAL A N 1
ATOM 657 C CA . VAL A 1 88 ? 2.261 -0.194 -10.475 1.00 92.88 88 VAL A CA 1
ATOM 658 C C . VAL A 1 88 ? 2.282 -0.850 -9.101 1.00 92.88 88 VAL A C 1
ATOM 660 O O . VAL A 1 88 ? 2.383 -0.190 -8.059 1.00 92.88 88 VAL A O 1
ATOM 663 N N . ILE A 1 89 ? 2.274 -2.180 -9.102 1.00 95.12 89 ILE A N 1
ATOM 664 C CA . ILE A 1 89 ? 2.701 -2.965 -7.947 1.00 95.12 89 ILE A CA 1
ATOM 665 C C . ILE A 1 89 ? 4.225 -2.974 -7.949 1.00 95.12 89 ILE A C 1
ATOM 667 O O . ILE A 1 89 ? 4.858 -3.719 -8.691 1.00 95.12 89 ILE A O 1
ATOM 671 N N . ASN A 1 90 ? 4.827 -2.103 -7.146 1.00 90.31 90 ASN A N 1
ATOM 672 C CA . ASN A 1 90 ? 6.263 -1.864 -7.210 1.00 90.31 90 ASN A CA 1
ATOM 673 C C . ASN A 1 90 ? 7.090 -2.893 -6.426 1.00 90.31 90 ASN A C 1
ATOM 675 O O . ASN A 1 90 ? 8.294 -2.956 -6.637 1.00 90.31 90 ASN A O 1
ATOM 679 N N . ARG A 1 91 ? 6.496 -3.701 -5.531 1.00 91.06 91 ARG A N 1
ATOM 680 C CA . ARG A 1 91 ? 7.274 -4.658 -4.721 1.00 91.06 91 ARG A CA 1
ATOM 681 C C . ARG A 1 91 ? 6.445 -5.815 -4.164 1.00 91.06 91 ARG A C 1
ATOM 683 O O . ARG A 1 91 ? 5.398 -5.583 -3.569 1.00 91.06 91 ARG A O 1
ATOM 690 N N . ALA A 1 92 ? 6.971 -7.036 -4.253 1.00 93.94 92 ALA A N 1
ATOM 691 C CA . ALA A 1 92 ? 6.354 -8.264 -3.748 1.00 93.94 92 ALA A CA 1
ATOM 692 C C . ALA A 1 92 ? 7.358 -9.125 -2.958 1.00 93.94 92 ALA A C 1
ATOM 694 O O . ALA A 1 92 ? 8.000 -10.016 -3.515 1.00 93.94 92 ALA A O 1
ATOM 695 N N . VAL A 1 93 ? 7.477 -8.923 -1.642 1.00 90.81 93 VAL A N 1
ATOM 696 C CA . VAL A 1 93 ? 8.412 -9.699 -0.804 1.00 90.81 93 VAL A CA 1
ATOM 697 C C . VAL A 1 93 ? 7.718 -10.903 -0.188 1.00 90.81 93 VAL A C 1
ATOM 699 O O . VAL A 1 93 ? 6.778 -10.763 0.599 1.00 90.81 93 VAL A O 1
ATOM 702 N N . GLU A 1 94 ? 8.221 -12.091 -0.513 1.00 88.44 94 GLU A N 1
ATOM 703 C CA . GLU A 1 94 ? 7.652 -13.350 -0.037 1.00 88.44 94 GLU A CA 1
ATOM 704 C C . GLU A 1 94 ? 7.662 -13.422 1.495 1.00 88.44 94 GLU A C 1
ATOM 706 O O . GLU A 1 94 ? 8.668 -13.127 2.142 1.00 88.44 94 GLU A O 1
ATOM 711 N N . GLY A 1 95 ? 6.513 -13.779 2.077 1.00 89.56 95 GLY A N 1
ATOM 712 C CA . GLY A 1 95 ? 6.343 -13.864 3.530 1.00 89.56 95 GLY A CA 1
ATOM 713 C C . GLY A 1 95 ? 6.428 -12.523 4.266 1.00 89.56 95 GLY A C 1
ATOM 714 O O . GLY A 1 95 ? 6.541 -12.518 5.487 1.00 89.56 95 GLY A O 1
ATOM 715 N N . PHE A 1 96 ? 6.395 -11.390 3.558 1.00 93.31 96 PHE A N 1
ATOM 716 C CA . PHE A 1 96 ? 6.411 -10.069 4.178 1.00 93.31 96 PHE A CA 1
ATOM 717 C C . PHE A 1 96 ? 5.259 -9.206 3.666 1.00 93.31 96 PHE A C 1
ATOM 719 O O . PHE A 1 96 ? 4.194 -9.207 4.282 1.00 93.31 96 PHE A O 1
ATOM 726 N N . VAL A 1 97 ? 5.430 -8.481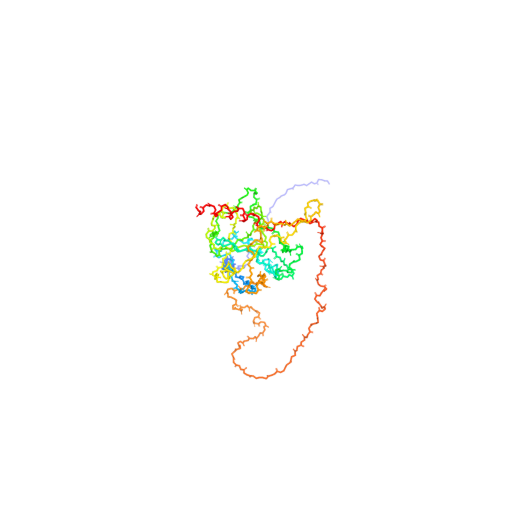 2.560 1.00 94.88 97 VAL A N 1
ATOM 727 C CA . VAL A 1 97 ? 4.432 -7.513 2.084 1.00 94.88 97 VAL A CA 1
A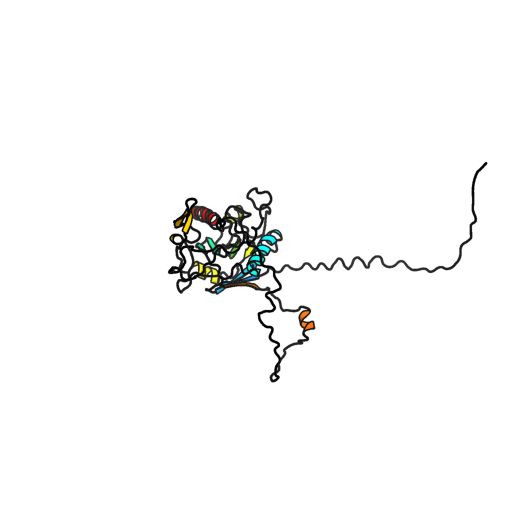TOM 728 C C . VAL A 1 97 ? 4.373 -7.443 0.562 1.00 94.88 97 VAL A C 1
ATOM 730 O O . VAL A 1 97 ? 5.397 -7.574 -0.113 1.00 94.88 97 VAL A O 1
ATOM 733 N N . LEU A 1 98 ? 3.179 -7.149 0.049 1.00 96.44 98 LEU A N 1
ATOM 734 C CA . LEU A 1 98 ? 2.946 -6.705 -1.324 1.00 96.44 98 LEU A CA 1
ATOM 735 C C . LEU A 1 98 ? 2.635 -5.204 -1.297 1.00 96.44 98 LEU A C 1
ATOM 737 O O . LEU A 1 98 ? 1.646 -4.809 -0.684 1.00 96.44 98 LEU A O 1
ATOM 741 N N . GLN A 1 99 ? 3.474 -4.372 -1.910 1.00 95.50 99 GLN A N 1
ATOM 742 C CA . GLN A 1 99 ? 3.388 -2.910 -1.852 1.00 95.50 99 GLN A CA 1
ATOM 743 C C . GLN A 1 99 ? 3.045 -2.319 -3.224 1.00 95.50 99 GLN A C 1
ATOM 745 O O . GLN A 1 99 ? 3.564 -2.761 -4.252 1.00 95.50 99 GLN A O 1
ATOM 750 N N . MET A 1 100 ? 2.172 -1.309 -3.220 1.00 94.56 100 MET A N 1
ATOM 751 C CA . MET A 1 100 ? 1.670 -0.652 -4.428 1.00 94.56 100 MET A CA 1
ATOM 752 C C . MET A 1 100 ? 1.203 0.787 -4.157 1.00 94.56 100 MET A C 1
ATOM 754 O O . MET A 1 100 ? 1.329 1.312 -3.042 1.00 94.56 100 MET A O 1
ATOM 758 N N . GLY A 1 101 ? 0.683 1.438 -5.201 1.00 91.19 101 GLY A N 1
ATOM 759 C CA . GLY A 1 101 ? 0.007 2.734 -5.101 1.00 91.19 101 GLY A CA 1
ATOM 760 C C . GLY A 1 101 ? 0.931 3.916 -4.810 1.00 91.19 101 GLY A C 1
ATOM 761 O O . GLY A 1 101 ? 0.453 4.959 -4.387 1.00 91.19 101 GLY A O 1
ATOM 762 N N . GLY A 1 102 ? 2.247 3.747 -4.980 1.00 88.00 102 GLY A N 1
ATOM 763 C CA . GLY A 1 102 ? 3.243 4.812 -4.807 1.00 88.00 102 GLY A CA 1
ATOM 764 C C . GLY A 1 102 ? 3.835 5.336 -6.115 1.00 88.00 102 GLY A C 1
ATOM 765 O O . GLY A 1 102 ? 4.353 6.449 -6.141 1.00 88.00 102 GLY A O 1
ATOM 766 N N . PHE A 1 103 ? 3.742 4.557 -7.194 1.00 88.75 103 PHE A N 1
ATOM 767 C CA . PHE A 1 103 ? 4.419 4.836 -8.457 1.00 88.75 103 PHE A CA 1
ATOM 768 C C . PHE A 1 103 ? 3.542 4.523 -9.665 1.00 88.75 103 PHE A C 1
ATOM 770 O O . PHE A 1 103 ? 2.677 3.649 -9.596 1.00 88.75 103 PHE A O 1
ATOM 777 N N . ARG A 1 104 ? 3.817 5.191 -10.782 1.00 88.75 104 ARG A N 1
ATOM 778 C CA . ARG A 1 104 ? 3.253 4.928 -12.109 1.00 88.75 104 ARG A CA 1
ATOM 779 C C . ARG A 1 104 ? 4.355 4.958 -13.166 1.00 88.75 104 ARG A C 1
ATOM 781 O O . ARG A 1 104 ? 5.472 5.398 -12.899 1.00 88.75 104 ARG A O 1
ATOM 788 N N . THR A 1 105 ? 4.059 4.442 -14.348 1.00 83.69 105 THR A N 1
ATOM 789 C CA . THR A 1 105 ? 4.980 4.466 -15.488 1.00 83.69 105 THR A CA 1
ATOM 790 C C . THR A 1 105 ? 4.191 4.480 -16.789 1.00 83.69 105 THR A C 1
ATOM 792 O O . THR A 1 105 ? 3.114 3.896 -16.863 1.00 83.69 105 THR A O 1
ATOM 795 N N . ASP A 1 106 ? 4.758 5.089 -17.827 1.00 85.38 106 ASP A N 1
ATOM 796 C CA . ASP A 1 106 ? 4.139 5.186 -19.154 1.00 85.38 106 ASP A CA 1
ATOM 797 C C . ASP A 1 106 ? 4.144 3.856 -19.934 1.00 85.38 106 ASP A C 1
ATOM 799 O O . ASP A 1 106 ? 3.626 3.766 -21.050 1.00 85.38 106 ASP A O 1
ATOM 803 N N . THR A 1 107 ? 4.780 2.808 -19.400 1.00 89.00 107 THR A N 1
ATOM 804 C CA . THR A 1 107 ? 4.876 1.503 -20.062 1.00 89.00 107 THR A CA 1
ATOM 805 C C . THR A 1 107 ? 4.932 0.348 -19.076 1.00 89.00 107 THR A C 1
ATOM 807 O O . THR A 1 107 ? 5.770 0.299 -18.182 1.00 89.00 107 THR A O 1
ATOM 810 N N . VAL A 1 108 ? 4.116 -0.674 -19.324 1.00 91.69 108 VAL A N 1
ATOM 811 C CA . VAL A 1 108 ? 4.159 -1.939 -18.575 1.00 91.69 108 VAL A CA 1
ATOM 812 C C . VAL A 1 108 ? 5.233 -2.903 -19.087 1.00 91.69 108 VAL A C 1
ATOM 814 O O . VAL A 1 108 ? 5.572 -3.873 -18.419 1.00 91.69 108 VAL A O 1
ATOM 817 N N . VAL A 1 109 ? 5.801 -2.658 -20.271 1.00 91.50 109 VAL A N 1
ATOM 818 C CA . VAL A 1 109 ? 6.864 -3.507 -20.824 1.00 91.50 109 VAL A CA 1
ATOM 819 C C . VAL A 1 109 ? 8.182 -3.142 -20.159 1.00 91.50 109 VAL A C 1
ATOM 821 O O . VAL A 1 109 ? 8.717 -2.061 -20.419 1.00 91.50 109 VAL A O 1
ATOM 824 N N . VAL A 1 110 ? 8.729 -4.068 -19.366 1.00 86.44 110 VAL A N 1
ATOM 825 C CA . VAL A 1 110 ? 9.952 -3.866 -18.576 1.00 86.44 110 VAL A CA 1
ATOM 826 C C . VAL A 1 110 ? 11.069 -3.282 -19.431 1.00 86.44 110 VAL A C 1
ATOM 828 O O . VAL A 1 110 ? 11.590 -2.217 -19.123 1.00 86.44 110 VAL A O 1
ATOM 831 N N . ASP A 1 111 ? 11.411 -3.901 -20.560 1.00 85.69 111 ASP A N 1
ATOM 832 C CA . ASP A 1 111 ? 12.510 -3.461 -21.436 1.00 85.69 111 ASP A CA 1
ATOM 833 C C . ASP A 1 111 ? 12.342 -2.048 -22.010 1.00 85.69 111 ASP A C 1
ATOM 835 O O . ASP A 1 111 ? 13.330 -1.436 -22.412 1.00 85.69 111 ASP A O 1
ATOM 839 N N . ARG A 1 112 ? 11.129 -1.490 -21.988 1.00 85.62 112 ARG A N 1
ATOM 840 C CA . ARG A 1 112 ? 10.819 -0.158 -22.524 1.00 85.62 112 ARG A CA 1
ATOM 841 C C . ARG A 1 112 ? 10.713 0.932 -21.465 1.00 85.62 112 ARG A C 1
ATOM 843 O O . ARG A 1 112 ? 10.515 2.078 -21.856 1.00 85.62 112 ARG A O 1
ATOM 850 N N . ILE A 1 113 ? 10.847 0.599 -20.177 1.00 81.75 113 ILE A N 1
ATOM 851 C CA . ILE A 1 113 ? 10.842 1.592 -19.095 1.00 81.75 113 ILE A CA 1
ATOM 852 C C . ILE A 1 113 ? 11.884 2.676 -19.423 1.00 81.75 113 ILE A C 1
ATOM 854 O O . ILE A 1 113 ? 13.046 2.327 -19.690 1.00 81.75 113 ILE A O 1
ATOM 858 N N . PRO A 1 114 ? 11.476 3.960 -19.468 1.00 72.75 114 PRO A N 1
ATOM 859 C CA . PRO A 1 114 ? 12.360 5.054 -19.834 1.00 72.75 114 PRO A CA 1
ATOM 860 C C . PRO A 1 114 ? 13.467 5.225 -18.796 1.00 72.75 114 PRO A C 1
ATOM 862 O O . PRO A 1 114 ? 13.383 4.739 -17.674 1.00 72.75 114 PRO A O 1
ATOM 865 N N . PHE A 1 115 ? 14.510 5.963 -19.168 1.00 66.75 115 PHE A N 1
ATOM 866 C CA . PHE A 1 115 ? 15.626 6.263 -18.270 1.00 66.75 115 PHE A CA 1
ATOM 867 C C . PHE A 1 115 ? 15.193 6.984 -16.980 1.00 66.75 115 PHE A C 1
ATOM 869 O O . PHE A 1 115 ? 15.782 6.768 -15.925 1.00 66.75 115 PHE A O 1
ATOM 876 N N . GLU A 1 116 ? 14.151 7.814 -17.068 1.00 66.25 116 GLU A N 1
ATOM 877 C CA . GLU A 1 116 ? 13.551 8.518 -15.925 1.00 66.25 116 GLU A CA 1
ATOM 878 C C . GLU A 1 116 ? 12.825 7.554 -14.962 1.00 66.25 116 GLU A C 1
ATOM 880 O O . GLU A 1 116 ? 12.654 7.861 -13.786 1.00 66.25 116 GLU A O 1
ATOM 885 N N . GLY A 1 117 ? 12.502 6.339 -15.421 1.00 75.62 117 GLY A N 1
ATOM 886 C CA . GLY A 1 117 ? 12.004 5.247 -14.595 1.00 75.62 117 GLY A CA 1
ATOM 887 C C . GLY A 1 117 ? 10.509 5.338 -14.300 1.00 75.62 117 GLY A C 1
ATOM 888 O O . GLY A 1 117 ? 9.677 5.119 -15.182 1.00 75.62 117 GLY A O 1
ATOM 889 N N . PHE A 1 118 ? 10.194 5.576 -13.027 1.00 79.44 118 PHE A N 1
ATOM 890 C CA . PHE A 1 118 ? 8.839 5.605 -12.486 1.00 79.44 118 PHE A CA 1
ATOM 891 C C . PHE A 1 118 ? 8.537 6.977 -11.907 1.00 79.44 118 PHE A C 1
ATOM 893 O O . PHE A 1 118 ? 9.320 7.502 -11.113 1.00 79.44 118 PHE A O 1
ATOM 900 N N . ASP A 1 119 ? 7.355 7.489 -12.216 1.00 83.06 119 ASP A N 1
ATOM 901 C CA . ASP A 1 119 ? 6.861 8.711 -11.608 1.00 83.06 119 ASP A CA 1
ATOM 902 C C . ASP A 1 119 ? 6.187 8.400 -10.271 1.00 83.06 119 ASP A C 1
ATOM 904 O O . ASP A 1 119 ? 5.458 7.406 -10.155 1.00 83.06 119 ASP A O 1
ATOM 908 N N . PRO A 1 120 ? 6.384 9.238 -9.241 1.00 82.81 120 PRO A N 1
ATOM 909 C CA . PRO A 1 120 ? 5.567 9.162 -8.040 1.00 82.81 120 PRO A CA 1
ATOM 910 C C . PRO A 1 120 ? 4.100 9.414 -8.408 1.00 82.81 120 PRO A C 1
ATOM 912 O O . PRO A 1 120 ? 3.793 10.294 -9.214 1.00 82.81 120 PRO A O 1
ATOM 915 N N . VAL A 1 121 ? 3.172 8.684 -7.791 1.00 82.62 121 VAL A N 1
ATOM 916 C CA . VAL A 1 121 ? 1.760 9.071 -7.903 1.00 82.62 121 VAL A CA 1
ATOM 917 C C . VAL A 1 121 ? 1.501 10.352 -7.114 1.00 82.62 121 VAL A C 1
ATOM 919 O O . VAL A 1 121 ? 2.135 10.616 -6.083 1.00 82.62 121 VAL A O 1
ATOM 922 N N . ASP A 1 122 ? 0.516 11.122 -7.567 1.00 79.56 122 ASP A N 1
ATOM 923 C CA . ASP A 1 122 ? 0.039 12.293 -6.840 1.00 79.56 122 ASP A CA 1
ATOM 924 C C . ASP A 1 122 ? -0.321 11.906 -5.404 1.00 79.56 122 ASP A C 1
ATOM 926 O O . ASP A 1 122 ? -1.017 10.924 -5.154 1.00 79.56 122 ASP A O 1
ATOM 930 N N . SER A 1 123 ? 0.204 12.658 -4.443 1.00 73.44 123 SER A N 1
ATOM 931 C CA . SER A 1 123 ? 0.051 12.346 -3.026 1.00 73.44 123 SER A CA 1
ATOM 932 C C . SER A 1 123 ? -0.667 13.488 -2.325 1.00 73.44 123 SER A C 1
ATOM 934 O O . SER A 1 123 ? -0.246 14.644 -2.394 1.00 73.44 123 SER A O 1
ATOM 936 N N . PHE A 1 124 ? -1.743 13.162 -1.611 1.00 86.12 124 PHE A N 1
ATOM 937 C CA . PHE A 1 124 ? -2.366 14.090 -0.672 1.00 86.12 124 PHE A CA 1
ATOM 938 C C . PHE A 1 124 ? -1.458 14.326 0.543 1.00 86.12 124 PHE A C 1
ATOM 940 O O . PHE A 1 124 ? -0.453 13.634 0.744 1.00 86.12 124 PHE A O 1
ATOM 947 N N . SER A 1 125 ? -1.833 15.292 1.385 1.00 88.50 125 SER A N 1
ATOM 948 C CA . SER A 1 125 ? -1.175 15.509 2.675 1.00 88.50 125 SER A CA 1
ATOM 949 C C . SER A 1 125 ? -1.079 14.198 3.468 1.00 88.50 125 SER A C 1
ATOM 951 O O . SER A 1 125 ? -2.076 13.470 3.535 1.00 88.50 125 SER A O 1
ATOM 953 N N . PRO A 1 126 ? 0.077 13.902 4.092 1.00 90.75 126 PRO A N 1
ATOM 954 C CA . PRO A 1 126 ? 0.223 12.710 4.911 1.00 90.75 126 PRO A CA 1
ATOM 955 C C . PRO A 1 126 ? -0.806 12.641 6.038 1.00 90.75 126 PRO A C 1
ATOM 957 O O . PRO A 1 126 ? -1.191 13.662 6.619 1.00 90.75 126 PRO A O 1
ATOM 960 N N . VAL A 1 127 ? -1.217 11.424 6.381 1.00 92.62 127 VAL A N 1
ATOM 961 C CA . VAL A 1 127 ? -2.109 11.188 7.515 1.00 92.62 127 VAL A CA 1
ATOM 962 C C . VAL A 1 127 ? -1.347 11.430 8.816 1.00 92.62 127 VAL A C 1
ATOM 964 O O . VAL A 1 127 ? -0.282 10.861 9.044 1.00 92.62 127 VAL A O 1
ATOM 967 N N . ILE A 1 128 ? -1.901 12.277 9.684 1.00 94.12 128 ILE A N 1
ATOM 968 C CA . ILE A 1 128 ? -1.305 12.583 10.988 1.00 94.12 128 ILE A CA 1
ATOM 969 C C . ILE A 1 128 ? -1.748 11.535 12.011 1.00 94.12 128 ILE A C 1
ATOM 971 O O . ILE A 1 128 ? -2.922 11.481 12.385 1.00 94.12 128 ILE A O 1
ATOM 975 N N . LEU A 1 129 ? -0.795 10.727 12.469 1.00 92.56 129 LEU A N 1
ATOM 976 C CA . LEU A 1 129 ? -0.970 9.672 13.472 1.00 92.56 129 LEU A CA 1
ATOM 977 C C . LEU A 1 129 ? -0.253 9.983 14.797 1.00 92.56 129 LEU A C 1
ATOM 979 O O . LEU A 1 129 ? -0.606 9.408 15.822 1.00 92.56 129 LEU A O 1
ATOM 983 N N . ASP A 1 130 ? 0.718 10.896 14.770 1.00 92.56 130 ASP A N 1
ATOM 984 C CA . ASP A 1 130 ? 1.564 11.333 15.884 1.00 92.56 130 ASP A CA 1
ATOM 985 C C . ASP A 1 130 ? 1.504 12.870 15.983 1.00 92.56 130 ASP A C 1
ATOM 987 O O . ASP A 1 130 ? 2.212 13.586 15.270 1.00 92.56 130 ASP A O 1
ATOM 991 N N . ARG A 1 131 ? 0.618 13.431 16.812 1.00 92.75 131 ARG A N 1
ATOM 992 C CA . ARG A 1 131 ? 0.462 14.899 16.895 1.00 92.75 131 ARG A CA 1
ATOM 993 C C . ARG A 1 131 ? 1.518 15.561 17.767 1.00 92.75 131 ARG A C 1
ATOM 995 O O . ARG A 1 131 ? 1.750 16.762 17.621 1.00 92.75 131 ARG A O 1
ATOM 1002 N N . ASN A 1 132 ? 2.106 14.822 18.704 1.00 92.25 132 ASN A N 1
ATOM 1003 C CA . ASN A 1 132 ? 3.085 15.353 19.652 1.00 92.25 132 ASN A CA 1
ATOM 1004 C C . ASN A 1 132 ? 4.539 15.226 19.136 1.00 92.25 132 ASN A C 1
ATOM 1006 O O . ASN A 1 132 ? 5.451 15.791 19.744 1.00 92.25 132 ASN A O 1
ATOM 1010 N N . ASN A 1 133 ? 4.725 14.564 17.989 1.00 89.62 133 ASN A N 1
ATOM 1011 C CA . ASN A 1 133 ? 5.983 14.310 17.297 1.00 89.62 133 ASN A CA 1
ATOM 1012 C C . ASN A 1 133 ? 6.989 13.502 18.139 1.00 89.62 133 ASN A C 1
ATOM 1014 O O . ASN A 1 133 ? 8.205 13.713 18.043 1.00 89.62 133 ASN A O 1
ATOM 1018 N N . ASP A 1 134 ? 6.493 12.592 18.984 1.00 91.00 134 ASP A N 1
ATOM 1019 C CA . ASP A 1 134 ? 7.299 11.698 19.827 1.00 91.00 134 ASP A CA 1
ATOM 1020 C C . ASP A 1 134 ? 7.723 10.393 19.120 1.00 91.00 134 ASP A C 1
ATOM 1022 O O . ASP A 1 134 ? 8.422 9.561 19.708 1.00 91.00 134 ASP A O 1
ATOM 1026 N N . ARG A 1 135 ? 7.391 10.271 17.826 1.00 87.12 135 ARG A N 1
ATOM 1027 C CA . ARG A 1 135 ? 7.600 9.120 16.934 1.00 87.12 135 ARG A CA 1
ATOM 1028 C C . ARG A 1 135 ? 6.734 7.909 17.266 1.00 87.12 135 ARG A C 1
ATOM 1030 O O . ARG A 1 135 ? 7.084 6.790 16.879 1.00 87.12 135 ARG A O 1
ATOM 1037 N N . ARG A 1 136 ? 5.611 8.100 17.955 1.00 89.31 136 ARG A N 1
ATOM 1038 C CA . ARG A 1 136 ? 4.655 7.041 18.284 1.00 89.31 136 ARG A CA 1
ATOM 1039 C C . ARG A 1 136 ? 3.250 7.484 17.909 1.00 89.31 136 ARG A C 1
ATOM 1041 O O . ARG A 1 136 ? 2.914 8.657 17.922 1.00 89.31 136 ARG A O 1
ATOM 1048 N N . VAL A 1 137 ? 2.420 6.512 17.558 1.00 92.19 137 VAL A N 1
ATOM 1049 C CA . VAL A 1 137 ? 1.015 6.767 17.237 1.00 92.19 137 VAL A CA 1
ATOM 1050 C C . VAL A 1 137 ? 0.260 7.172 18.509 1.00 92.19 137 VAL A C 1
ATOM 1052 O O . VAL A 1 137 ? 0.426 6.543 19.555 1.00 92.19 137 VAL A O 1
ATOM 1055 N N . ASP A 1 138 ? -0.591 8.195 18.412 1.00 91.12 138 ASP A N 1
ATOM 1056 C CA . ASP A 1 138 ? -1.305 8.806 19.546 1.00 91.12 138 ASP A CA 1
ATOM 1057 C C . ASP A 1 138 ? -2.367 7.888 20.187 1.00 91.12 138 ASP A C 1
ATOM 1059 O O . ASP A 1 138 ? -2.841 8.154 21.294 1.00 91.12 138 ASP A O 1
ATOM 1063 N N . PHE A 1 139 ? -2.796 6.830 19.495 1.00 87.62 139 PHE A N 1
ATOM 1064 C CA . PHE A 1 139 ? -3.826 5.901 19.964 1.00 87.62 139 PHE A CA 1
ATOM 1065 C C . PHE A 1 139 ? -3.252 4.516 20.261 1.00 87.62 139 PHE A C 1
ATOM 1067 O O . PHE A 1 139 ? -2.400 3.995 19.548 1.00 87.62 139 PHE A O 1
ATOM 1074 N N . SER A 1 140 ? -3.751 3.900 21.335 1.00 73.81 140 SER A N 1
ATOM 1075 C CA . SER A 1 140 ? -3.195 2.656 21.874 1.00 73.81 140 SER A CA 1
ATOM 1076 C C . SER A 1 140 ? -3.763 1.384 21.247 1.00 73.81 140 SER A C 1
ATOM 1078 O O . SER A 1 140 ? -3.105 0.349 21.318 1.00 73.81 140 SER A O 1
ATOM 1080 N N . THR A 1 141 ? -4.971 1.420 20.666 1.00 81.00 141 THR A N 1
ATOM 1081 C CA . THR A 1 141 ? -5.606 0.227 20.081 1.00 81.00 141 THR A CA 1
ATOM 1082 C C . THR A 1 141 ? -6.516 0.572 18.901 1.00 81.00 141 THR A C 1
ATOM 1084 O O . THR A 1 141 ? -7.438 1.382 19.042 1.00 81.00 141 THR A O 1
ATOM 1087 N N . THR A 1 142 ? -6.330 -0.115 17.776 1.00 88.50 142 THR A N 1
ATOM 1088 C CA . THR A 1 142 ? -7.246 -0.091 16.618 1.00 88.50 142 THR A CA 1
ATOM 1089 C C . THR A 1 142 ? -8.102 -1.353 16.515 1.00 88.50 142 THR A C 1
ATOM 1091 O O . THR A 1 142 ? -9.119 -1.353 15.826 1.00 88.50 142 THR A O 1
ATOM 1094 N N . GLY A 1 143 ? -7.714 -2.412 17.234 1.00 90.31 143 GLY A N 1
ATOM 1095 C CA . GLY A 1 143 ? -8.274 -3.756 17.083 1.00 90.31 143 GLY A CA 1
ATOM 1096 C C . GLY A 1 143 ? -7.682 -4.536 15.904 1.00 90.31 143 GLY A C 1
ATOM 1097 O O . GLY A 1 143 ? -8.117 -5.655 15.666 1.00 90.31 143 GLY A O 1
ATOM 1098 N N . LEU A 1 144 ? -6.698 -3.969 15.197 1.00 94.44 144 LEU A N 1
ATOM 1099 C CA . LEU A 1 144 ? -5.977 -4.608 14.100 1.00 94.44 144 LEU A CA 1
ATOM 1100 C C . LEU A 1 144 ? -4.481 -4.687 14.406 1.00 94.44 144 LEU A C 1
ATOM 1102 O O . LEU A 1 144 ? -3.924 -3.805 15.059 1.00 94.44 144 LEU A O 1
ATOM 1106 N N . THR A 1 145 ? -3.849 -5.733 13.887 1.00 96.56 145 THR A N 1
ATOM 1107 C CA . THR A 1 145 ? -2.399 -5.967 13.926 1.00 96.56 145 THR A CA 1
ATOM 1108 C C . THR A 1 145 ? -1.899 -6.208 12.501 1.00 96.56 145 THR A C 1
ATOM 1110 O O . THR A 1 145 ? -2.678 -6.607 11.628 1.00 96.56 145 THR A O 1
ATOM 1113 N N . ASN A 1 146 ? -0.618 -5.964 12.222 1.00 97.19 146 ASN A N 1
ATOM 1114 C CA . ASN A 1 146 ? -0.020 -6.252 10.912 1.00 97.19 146 ASN A CA 1
ATOM 1115 C C . ASN A 1 146 ? 0.136 -7.769 10.717 1.00 97.19 146 ASN A C 1
ATOM 1117 O O . ASN A 1 146 ? 1.220 -8.313 10.851 1.00 97.19 146 ASN A O 1
ATOM 1121 N N . VAL A 1 147 ? -0.953 -8.473 10.435 1.00 97.69 147 VAL A N 1
ATOM 1122 C CA . VAL A 1 147 ? -0.984 -9.913 10.149 1.00 97.69 147 VAL A CA 1
ATOM 1123 C C . VAL A 1 147 ? -1.498 -10.147 8.737 1.00 97.69 147 VAL A C 1
ATOM 1125 O O . VAL A 1 147 ? -2.025 -9.233 8.108 1.00 97.69 147 VAL A O 1
ATOM 1128 N N . ARG A 1 148 ? -1.338 -11.371 8.227 1.00 98.00 148 ARG A N 1
ATOM 1129 C CA . ARG A 1 148 ? -1.738 -11.740 6.865 1.00 98.00 148 ARG A CA 1
ATOM 1130 C C . ARG A 1 148 ? -3.137 -11.211 6.515 1.00 98.00 148 ARG A C 1
ATOM 1132 O O . ARG A 1 148 ? -4.083 -11.438 7.262 1.00 98.00 148 ARG A O 1
ATOM 1139 N N . GLY A 1 149 ? -3.241 -10.540 5.369 1.00 98.06 149 GLY A N 1
ATOM 1140 C CA . GLY A 1 149 ? -4.483 -9.964 4.847 1.00 98.06 149 GLY A CA 1
ATOM 1141 C C . GLY A 1 149 ? -4.766 -8.532 5.305 1.00 98.06 149 GLY A C 1
ATOM 1142 O O . GLY A 1 149 ? -5.558 -7.851 4.659 1.00 98.06 149 GLY A O 1
ATOM 1143 N N . THR A 1 150 ? -4.108 -8.019 6.351 1.00 98.56 150 THR A N 1
ATOM 1144 C CA . THR A 1 150 ? -4.306 -6.622 6.767 1.00 98.56 150 THR A CA 1
ATOM 1145 C C . THR A 1 150 ? -3.486 -5.647 5.927 1.00 98.56 150 THR A C 1
ATOM 1147 O O . THR A 1 150 ? -2.422 -5.982 5.395 1.00 98.56 150 THR A O 1
ATOM 1150 N N . VAL A 1 151 ? -3.995 -4.422 5.812 1.00 98.62 151 VAL A N 1
ATOM 1151 C CA . VAL A 1 151 ? -3.465 -3.369 4.944 1.00 98.62 151 VAL A CA 1
ATOM 1152 C C . VAL A 1 151 ? -3.106 -2.140 5.766 1.00 98.62 151 VAL A C 1
ATOM 1154 O O . VAL A 1 151 ? -3.920 -1.659 6.560 1.00 98.62 151 VAL A O 1
ATOM 1157 N N . SER A 1 152 ? -1.908 -1.614 5.526 1.00 97.75 152 SER A N 1
ATOM 1158 C CA . SER A 1 152 ? -1.352 -0.427 6.181 1.00 97.75 152 SER A CA 1
ATOM 1159 C C . SER A 1 152 ? -0.798 0.543 5.136 1.00 97.75 152 SER A C 1
ATOM 1161 O O . SER A 1 152 ? -0.340 0.125 4.070 1.00 97.75 152 SER A O 1
ATOM 1163 N N . LEU A 1 153 ? -0.786 1.843 5.447 1.00 95.62 153 LEU A N 1
ATOM 1164 C CA . LEU A 1 153 ? -0.050 2.808 4.629 1.00 95.62 153 LEU A CA 1
ATOM 1165 C C . LEU A 1 153 ? 1.450 2.551 4.771 1.00 95.62 153 LEU A C 1
ATOM 1167 O O . LEU A 1 153 ? 1.949 2.271 5.864 1.00 95.62 153 LEU A O 1
ATOM 1171 N N . ALA A 1 154 ? 2.176 2.668 3.668 1.00 91.88 154 ALA A N 1
ATOM 1172 C CA . ALA A 1 154 ? 3.624 2.634 3.690 1.00 91.88 154 ALA A CA 1
ATOM 1173 C C . ALA A 1 154 ? 4.146 3.982 4.238 1.00 91.88 154 ALA A C 1
ATOM 1175 O O . ALA A 1 154 ? 3.581 5.039 3.960 1.00 91.88 154 ALA A O 1
ATOM 1176 N N . LEU A 1 155 ? 5.245 3.962 5.001 1.00 88.19 155 LEU A N 1
ATOM 1177 C CA . LEU A 1 155 ? 5.807 5.132 5.691 1.00 88.19 155 LEU A CA 1
ATOM 1178 C C . LEU A 1 155 ? 7.252 5.378 5.246 1.00 88.19 155 LEU A C 1
ATOM 1180 O O . LEU A 1 155 ? 8.025 4.433 5.156 1.00 88.19 155 LEU A O 1
ATOM 1184 N N . SER A 1 156 ? 7.660 6.625 4.996 1.00 78.94 156 SER A N 1
ATOM 1185 C CA . SER A 1 156 ? 9.028 6.937 4.533 1.00 78.94 156 SER A CA 1
ATOM 1186 C C . SER A 1 156 ? 10.017 7.143 5.671 1.00 78.94 156 SER A C 1
ATOM 1188 O O . SER A 1 156 ? 11.167 6.725 5.575 1.00 78.94 156 SER A O 1
ATOM 1190 N N . SER A 1 157 ? 9.584 7.780 6.760 1.00 77.94 157 SER A N 1
ATOM 1191 C CA . SER A 1 157 ? 10.485 8.144 7.865 1.00 77.94 157 SER A CA 1
ATOM 1192 C C . SER A 1 157 ? 9.813 8.246 9.239 1.00 77.94 157 SER A C 1
ATOM 1194 O O . SER A 1 157 ? 10.460 8.630 10.214 1.00 77.94 157 SER A O 1
ATOM 1196 N N . GLY A 1 158 ? 8.533 7.878 9.351 1.00 84.50 158 GLY A N 1
ATOM 1197 C CA . GLY A 1 158 ? 7.811 7.854 10.625 1.00 84.50 158 GLY A CA 1
ATOM 1198 C C . GLY A 1 158 ? 6.285 7.859 10.471 1.00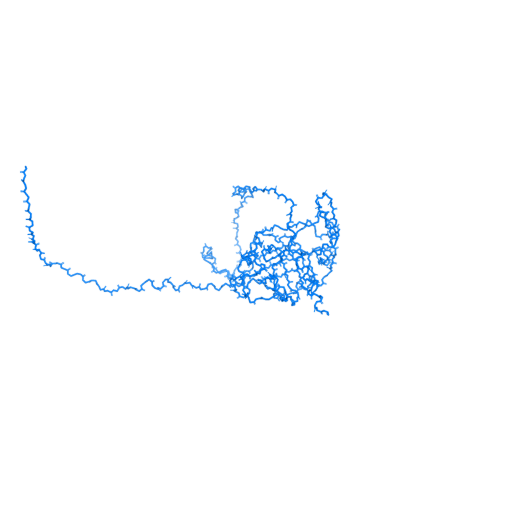 84.50 158 GLY A C 1
ATOM 1199 O O . GLY A 1 158 ? 5.789 7.866 9.342 1.00 84.50 158 GLY A O 1
ATOM 1200 N N . PRO A 1 159 ? 5.532 7.895 11.588 1.00 86.75 159 PRO A N 1
ATOM 1201 C CA . PRO A 1 159 ? 4.072 7.739 11.582 1.00 86.75 159 PRO A CA 1
ATOM 1202 C C . PRO A 1 159 ? 3.316 8.752 10.705 1.00 86.75 159 PRO A C 1
ATOM 1204 O O . PRO A 1 159 ? 2.331 8.397 10.070 1.00 86.75 159 PRO A O 1
ATOM 1207 N N . ASN A 1 160 ? 3.803 9.993 10.598 1.00 91.12 160 ASN A N 1
ATOM 1208 C CA . ASN A 1 160 ? 3.152 11.077 9.845 1.00 91.12 160 ASN A CA 1
ATOM 1209 C C . ASN A 1 160 ? 3.602 11.176 8.379 1.00 91.12 160 ASN A C 1
ATOM 1211 O O . ASN A 1 160 ? 3.733 12.276 7.844 1.00 91.12 160 ASN A O 1
ATOM 1215 N N . THR A 1 161 ? 3.933 10.052 7.742 1.00 87.69 161 THR A N 1
ATOM 1216 C CA . THR A 1 161 ? 4.476 10.054 6.368 1.00 87.69 161 THR A CA 1
ATOM 1217 C C . THR A 1 161 ? 3.671 9.228 5.374 1.00 87.69 161 THR A C 1
ATOM 1219 O O . THR A 1 161 ? 3.950 9.288 4.179 1.00 87.69 161 THR A O 1
ATOM 1222 N N . GLY A 1 162 ? 2.659 8.495 5.843 1.00 88.44 162 GLY A N 1
ATOM 1223 C CA . GLY A 1 162 ? 1.775 7.718 4.981 1.00 88.44 162 GLY A CA 1
ATOM 1224 C C . GLY A 1 162 ? 0.839 8.616 4.181 1.00 88.44 162 GLY A C 1
ATOM 1225 O O . GLY A 1 162 ? 0.194 9.498 4.748 1.00 88.44 162 GLY A O 1
ATOM 1226 N N . SER A 1 163 ? 0.771 8.379 2.873 1.00 91.75 163 SER A N 1
ATOM 1227 C CA . SER A 1 163 ? -0.147 9.053 1.951 1.00 91.75 163 SER A CA 1
ATOM 1228 C C . SER A 1 163 ? -0.744 8.025 0.981 1.00 91.75 163 SER A C 1
ATOM 1230 O O . SER A 1 163 ? -1.514 7.184 1.421 1.00 91.75 163 SER A O 1
ATOM 1232 N N . SER A 1 164 ? -0.382 8.031 -0.301 1.00 92.69 164 SER A N 1
ATOM 1233 C CA . SER A 1 164 ? -0.966 7.156 -1.328 1.00 92.69 164 SER A CA 1
ATOM 1234 C C . SER A 1 164 ? -0.490 5.701 -1.264 1.00 92.69 164 SER A C 1
ATOM 1236 O O . SER A 1 164 ? -1.304 4.789 -1.413 1.00 92.69 164 SER A O 1
ATOM 1238 N N . SER A 1 165 ? 0.807 5.467 -1.033 1.00 94.12 165 SER A N 1
ATOM 1239 C CA . SER A 1 165 ? 1.378 4.115 -1.038 1.00 94.12 165 SER A CA 1
ATOM 1240 C C . SER A 1 165 ? 0.921 3.298 0.169 1.00 94.12 165 SER A C 1
ATOM 1242 O O . SER A 1 165 ? 0.957 3.757 1.313 1.00 94.12 165 SER A O 1
ATOM 1244 N N . PHE A 1 166 ? 0.550 2.048 -0.088 1.00 96.12 166 PHE A N 1
ATOM 1245 C CA . PHE A 1 166 ? 0.101 1.093 0.917 1.00 96.12 166 PHE A CA 1
ATOM 1246 C C . PHE A 1 166 ? 0.677 -0.294 0.639 1.00 96.12 166 PHE A C 1
ATOM 1248 O O . PHE A 1 166 ? 1.222 -0.566 -0.436 1.00 96.12 166 PHE A O 1
ATOM 1255 N N . PHE A 1 167 ? 0.569 -1.179 1.625 1.00 97.31 167 PHE A N 1
ATOM 1256 C CA . PHE A 1 167 ? 0.980 -2.566 1.485 1.00 97.31 167 PHE A CA 1
ATOM 1257 C C . PHE A 1 167 ? -0.003 -3.533 2.133 1.00 97.31 167 PHE A C 1
ATOM 1259 O O . PHE A 1 167 ? -0.697 -3.194 3.091 1.00 97.31 167 PHE A O 1
ATOM 1266 N N . ILE A 1 168 ? -0.007 -4.757 1.611 1.00 98.31 168 ILE A N 1
ATOM 1267 C CA . ILE A 1 168 ? -0.804 -5.886 2.083 1.00 98.31 168 ILE A CA 1
ATOM 1268 C C . ILE A 1 168 ? 0.138 -6.873 2.768 1.00 98.31 168 ILE A C 1
ATOM 1270 O O . ILE A 1 168 ? 1.077 -7.381 2.142 1.00 98.31 168 ILE A O 1
ATOM 1274 N N . ASN A 1 169 ? -0.116 -7.161 4.042 1.00 97.94 169 ASN A N 1
ATOM 1275 C CA . ASN A 1 169 ? 0.649 -8.137 4.809 1.00 97.94 169 ASN A CA 1
ATOM 1276 C C . ASN A 1 169 ? 0.443 -9.555 4.252 1.00 97.94 169 ASN A C 1
ATOM 1278 O O . ASN A 1 169 ? -0.685 -10.026 4.108 1.00 97.94 169 ASN A O 1
ATOM 1282 N N . GLN A 1 170 ? 1.545 -10.253 3.977 1.00 96.81 170 GLN A N 1
ATOM 1283 C CA . GLN A 1 170 ? 1.547 -11.639 3.495 1.00 96.81 170 GLN A CA 1
ATOM 1284 C C . GLN A 1 170 ? 1.767 -12.656 4.626 1.00 96.81 170 GLN A C 1
ATOM 1286 O O . GLN A 1 170 ? 1.565 -13.849 4.425 1.00 96.81 170 GLN A O 1
ATOM 1291 N N . ASP A 1 171 ? 2.164 -12.220 5.819 1.00 96.50 171 ASP A N 1
ATOM 1292 C CA . ASP A 1 171 ? 2.424 -13.080 6.981 1.00 96.50 171 ASP A CA 1
ATOM 1293 C C . ASP A 1 171 ? 2.222 -12.278 8.287 1.00 96.50 171 ASP A C 1
ATOM 1295 O O . ASP A 1 171 ? 1.773 -11.129 8.252 1.00 96.50 171 ASP A O 1
ATOM 1299 N N . ASP A 1 172 ? 2.521 -12.867 9.447 1.00 96.81 172 ASP A N 1
ATOM 1300 C CA . ASP A 1 172 ? 2.536 -12.188 10.748 1.00 96.81 172 ASP A CA 1
ATOM 1301 C C . ASP A 1 172 ? 3.690 -11.175 10.856 1.00 96.81 172 ASP A C 1
ATOM 1303 O O . ASP A 1 172 ? 4.806 -11.467 11.299 1.00 96.81 172 ASP A O 1
ATOM 1307 N N . ASN A 1 173 ? 3.396 -9.937 10.494 1.00 96.19 173 ASN A N 1
ATOM 1308 C CA . ASN A 1 173 ? 4.293 -8.801 10.609 1.00 96.19 173 ASN A CA 1
ATOM 1309 C C . ASN A 1 173 ? 3.955 -7.909 11.811 1.00 96.19 173 ASN A C 1
ATOM 1311 O O . ASN A 1 173 ? 4.235 -6.711 11.771 1.00 96.19 173 ASN A O 1
ATOM 1315 N N . SER A 1 174 ? 3.394 -8.456 12.895 1.00 95.75 174 SER A N 1
ATOM 1316 C CA . SER A 1 174 ? 2.981 -7.691 14.091 1.00 95.75 174 SER A CA 1
ATOM 1317 C C . SER A 1 174 ? 4.106 -6.848 14.710 1.00 95.75 174 SER A C 1
ATOM 1319 O O . SER A 1 174 ? 3.866 -5.847 15.383 1.00 95.75 174 SER A O 1
ATOM 1321 N N . PHE A 1 175 ? 5.370 -7.169 14.416 1.00 92.62 175 PHE A N 1
ATOM 1322 C CA . PHE A 1 175 ? 6.516 -6.328 14.767 1.00 92.62 175 PHE A CA 1
ATOM 1323 C C . PHE A 1 175 ? 6.454 -4.907 14.165 1.00 92.62 175 PHE A C 1
ATOM 1325 O O . PHE A 1 175 ? 7.085 -3.997 14.708 1.00 92.62 175 PHE A O 1
ATOM 1332 N N . LEU A 1 176 ? 5.713 -4.692 13.073 1.00 92.81 176 LEU A N 1
ATOM 1333 C CA . LEU A 1 176 ? 5.475 -3.384 12.453 1.00 92.81 176 LEU A CA 1
ATOM 1334 C C . LEU A 1 176 ? 4.530 -2.494 13.279 1.00 92.81 176 LEU A C 1
ATOM 1336 O O . LEU A 1 176 ? 4.655 -1.271 13.212 1.00 92.81 176 LEU A O 1
ATOM 1340 N N . ASP A 1 177 ? 3.662 -3.074 14.118 1.00 92.25 177 ASP A N 1
ATOM 1341 C CA . ASP A 1 177 ? 2.700 -2.325 14.948 1.00 92.25 177 ASP A CA 1
ATOM 1342 C C . ASP A 1 177 ? 3.432 -1.344 15.878 1.00 92.25 177 ASP A C 1
ATOM 1344 O O . ASP A 1 177 ? 3.073 -0.175 16.014 1.00 92.25 177 ASP A O 1
ATOM 1348 N N . SER A 1 178 ? 4.543 -1.803 16.467 1.00 89.06 178 SER A N 1
ATOM 1349 C CA . SER A 1 178 ? 5.388 -0.994 17.358 1.00 89.06 178 SER A CA 1
ATOM 1350 C C . SER A 1 178 ? 6.163 0.124 16.648 1.00 89.06 178 SER A C 1
ATOM 1352 O O . SER A 1 178 ? 6.798 0.946 17.306 1.00 89.06 178 SER A O 1
ATOM 1354 N N . GLN A 1 179 ? 6.111 0.153 15.317 1.00 88.19 179 GLN A N 1
ATOM 1355 C CA . GLN A 1 179 ? 6.878 1.052 14.454 1.00 88.19 179 GLN A CA 1
ATOM 1356 C C . GLN A 1 179 ? 6.003 2.104 13.772 1.00 88.19 179 GLN A C 1
ATOM 1358 O O . GLN A 1 179 ? 6.492 2.890 12.964 1.00 88.19 179 GLN A O 1
ATOM 1363 N N . GLY A 1 180 ? 4.713 2.133 14.116 1.00 89.88 180 GLY A N 1
ATOM 1364 C CA . GLY A 1 180 ? 3.768 3.136 13.639 1.00 89.88 180 GLY A CA 1
ATOM 1365 C C . GLY A 1 180 ? 3.042 2.768 12.350 1.00 89.88 180 GLY A C 1
ATOM 1366 O O . GLY A 1 180 ? 2.274 3.588 11.855 1.00 89.88 180 GLY A O 1
ATOM 1367 N N . PHE A 1 181 ? 3.232 1.554 11.823 1.00 93.88 181 PHE A N 1
ATOM 1368 C CA . PHE A 1 181 ? 2.402 1.042 10.735 1.00 93.88 181 PHE A CA 1
ATOM 1369 C C . PHE A 1 181 ? 1.055 0.617 11.300 1.00 93.88 181 PHE A C 1
ATOM 1371 O O . PHE A 1 181 ? 0.964 -0.379 12.015 1.00 93.88 181 PHE A O 1
ATOM 1378 N N . VAL A 1 182 ? 0.018 1.387 10.992 1.00 96.38 182 VAL A N 1
ATOM 1379 C CA . VAL A 1 182 ? -1.329 1.149 11.504 1.00 96.38 182 VAL A CA 1
ATOM 1380 C C . VAL A 1 182 ? -2.160 0.455 10.429 1.00 96.38 182 VAL A C 1
ATOM 1382 O O . VAL A 1 182 ? -2.482 1.103 9.427 1.00 96.38 182 VAL A O 1
ATOM 1385 N N . PRO A 1 183 ? -2.559 -0.814 10.630 1.00 97.69 183 PRO A N 1
ATOM 1386 C CA . PRO A 1 183 ? -3.501 -1.442 9.730 1.00 97.69 183 PRO A CA 1
ATOM 1387 C C . PRO A 1 183 ? -4.868 -0.788 9.877 1.00 97.69 183 PRO A C 1
ATOM 1389 O O . PRO A 1 183 ? -5.344 -0.561 10.995 1.00 97.69 183 PRO A O 1
ATOM 1392 N N . PHE A 1 184 ? -5.492 -0.491 8.745 1.00 97.75 184 PHE A N 1
ATOM 1393 C CA . PHE A 1 184 ? -6.792 0.179 8.686 1.00 97.75 184 PHE A CA 1
ATOM 1394 C C . PHE A 1 184 ? -7.796 -0.531 7.779 1.00 97.75 184 PHE A C 1
ATOM 1396 O O . PHE A 1 184 ? -8.958 -0.134 7.746 1.00 97.75 184 PHE A O 1
ATOM 1403 N N . ALA A 1 185 ? -7.371 -1.568 7.060 1.00 98.12 185 ALA A N 1
ATOM 1404 C CA . ALA A 1 185 ? -8.218 -2.349 6.173 1.00 98.12 185 ALA A CA 1
ATOM 1405 C C . ALA A 1 185 ? -7.773 -3.818 6.120 1.00 98.12 185 ALA A C 1
ATOM 1407 O O . ALA A 1 185 ? -6.698 -4.170 6.617 1.00 98.12 185 ALA A O 1
ATOM 1408 N N . GLU A 1 186 ? -8.606 -4.669 5.528 1.00 98.06 186 GLU A N 1
ATOM 1409 C CA . GLU A 1 186 ? -8.377 -6.109 5.392 1.00 98.06 186 GLU A CA 1
ATOM 1410 C C . GLU A 1 186 ? -8.831 -6.618 4.018 1.00 98.06 186 GLU A C 1
ATOM 1412 O O . GLU A 1 186 ? -9.818 -6.140 3.462 1.00 98.06 186 GLU A O 1
ATOM 1417 N N . ILE A 1 187 ? -8.114 -7.601 3.480 1.00 98.19 187 ILE A N 1
ATOM 1418 C CA . ILE A 1 187 ? -8.475 -8.360 2.283 1.00 98.19 187 ILE A CA 1
ATOM 1419 C C . ILE A 1 187 ? -8.752 -9.798 2.719 1.00 98.19 187 ILE A C 1
ATOM 1421 O O . ILE A 1 187 ? -7.845 -10.506 3.157 1.00 98.19 187 ILE A O 1
ATOM 1425 N N . SER A 1 188 ? -10.008 -10.231 2.602 1.00 94.69 188 SER A N 1
ATOM 1426 C CA . SER A 1 188 ? -10.410 -11.584 3.007 1.00 94.69 188 SER A CA 1
ATOM 1427 C C . SER A 1 188 ? -10.093 -12.639 1.942 1.00 94.69 188 SER A C 1
ATOM 1429 O O . SER A 1 188 ? -9.682 -13.746 2.285 1.00 94.69 188 SER A O 1
ATOM 1431 N N . ASP A 1 189 ? -10.264 -12.310 0.655 1.00 97.38 189 ASP A N 1
ATOM 1432 C CA . ASP A 1 189 ? -9.877 -13.187 -0.456 1.00 97.38 189 ASP A CA 1
ATOM 1433 C C . ASP A 1 189 ? -8.478 -12.822 -0.963 1.00 97.38 189 ASP A C 1
ATOM 1435 O O . ASP A 1 189 ? -8.282 -11.873 -1.721 1.00 97.38 189 ASP A O 1
ATOM 1439 N N . MET A 1 190 ? -7.492 -13.605 -0.530 1.00 97.69 190 MET A N 1
ATOM 1440 C CA . MET A 1 190 ? -6.086 -13.409 -0.881 1.00 97.69 190 MET A CA 1
ATOM 1441 C C . MET A 1 190 ? -5.683 -14.100 -2.191 1.00 97.69 190 MET A C 1
ATOM 1443 O O . MET A 1 190 ? -4.512 -14.043 -2.554 1.00 97.69 190 MET A O 1
ATOM 1447 N N . THR A 1 191 ? -6.604 -14.719 -2.939 1.00 97.94 191 THR A N 1
ATOM 1448 C CA . THR A 1 191 ? -6.272 -15.543 -4.118 1.00 97.94 191 THR A CA 1
ATOM 1449 C C . THR A 1 191 ? -5.482 -14.769 -5.180 1.00 97.94 191 THR A C 1
ATOM 1451 O O . THR A 1 191 ? -4.442 -15.233 -5.653 1.00 97.94 191 THR A O 1
ATOM 1454 N N . VAL A 1 192 ? -5.940 -13.568 -5.552 1.00 98.06 192 VAL A N 1
ATOM 1455 C CA . VAL A 1 192 ? -5.245 -12.724 -6.544 1.00 98.06 192 VAL A CA 1
ATOM 1456 C C . VAL A 1 192 ? -3.926 -12.194 -5.987 1.00 98.06 192 VAL A C 1
ATOM 1458 O O . VAL A 1 192 ? -2.916 -12.186 -6.689 1.00 98.06 192 VAL A O 1
ATOM 1461 N N . ILE A 1 193 ? -3.904 -11.825 -4.706 1.00 98.06 193 ILE A N 1
ATOM 1462 C CA . ILE A 1 193 ? -2.703 -11.344 -4.018 1.00 98.06 193 ILE A CA 1
ATOM 1463 C C . ILE A 1 193 ? -1.615 -12.426 -3.991 1.00 98.06 193 ILE A C 1
ATOM 1465 O O . ILE A 1 193 ? -0.459 -12.154 -4.310 1.00 98.06 193 ILE A O 1
ATOM 1469 N N . GLU A 1 194 ? -1.984 -13.669 -3.690 1.00 96.62 194 GLU A N 1
ATOM 1470 C CA . GLU A 1 194 ? -1.093 -14.828 -3.723 1.00 96.62 194 GLU A CA 1
ATOM 1471 C C . GLU A 1 194 ? -0.607 -15.137 -5.140 1.00 96.62 194 GLU A C 1
ATOM 1473 O O . GLU A 1 194 ? 0.566 -15.468 -5.322 1.00 96.62 194 GLU A O 1
ATOM 1478 N N . ARG A 1 195 ? -1.468 -14.997 -6.157 1.00 96.69 195 ARG A N 1
ATOM 1479 C CA . ARG A 1 195 ? -1.064 -15.151 -7.562 1.00 96.69 195 ARG A CA 1
ATOM 1480 C C . ARG A 1 195 ? 0.013 -14.135 -7.942 1.00 96.69 195 ARG A C 1
ATOM 1482 O O . ARG A 1 195 ? 1.026 -14.533 -8.507 1.00 96.69 195 ARG A O 1
ATOM 1489 N N . ILE A 1 196 ? -0.178 -12.860 -7.596 1.00 97.25 196 ILE A N 1
ATOM 1490 C CA . ILE A 1 196 ? 0.816 -11.796 -7.818 1.00 97.25 196 ILE A CA 1
ATOM 1491 C C . ILE A 1 196 ? 2.117 -12.128 -7.079 1.00 97.25 196 ILE A C 1
ATOM 1493 O O . ILE A 1 196 ? 3.202 -12.096 -7.656 1.00 97.25 196 ILE A O 1
ATOM 1497 N N . GLN A 1 197 ? 2.008 -12.480 -5.798 1.00 95.25 197 GLN A N 1
ATOM 1498 C CA . GLN A 1 197 ? 3.152 -12.730 -4.927 1.00 95.25 197 GLN A CA 1
ATOM 1499 C C . GLN A 1 197 ? 3.996 -13.929 -5.382 1.00 95.25 197 GLN A C 1
ATOM 1501 O O . GLN A 1 197 ? 5.218 -13.910 -5.224 1.00 95.25 197 GLN A O 1
ATOM 1506 N N . ASN A 1 198 ? 3.369 -14.962 -5.943 1.00 94.12 198 ASN A N 1
ATOM 1507 C CA . ASN A 1 198 ? 4.038 -16.182 -6.404 1.00 94.12 198 ASN A CA 1
ATOM 1508 C C . ASN A 1 198 ? 4.434 -16.137 -7.889 1.00 94.12 198 ASN A C 1
ATOM 1510 O O . ASN A 1 198 ? 5.075 -17.070 -8.374 1.00 94.12 198 ASN A O 1
ATOM 1514 N N . GLY A 1 199 ? 4.061 -15.073 -8.605 1.00 94.12 199 GLY A N 1
ATOM 1515 C CA . GLY A 1 199 ? 4.403 -14.871 -10.007 1.00 94.12 199 GLY A CA 1
ATOM 1516 C C . GLY A 1 199 ? 5.891 -14.569 -10.246 1.00 94.12 199 GLY A C 1
ATOM 1517 O O . GLY A 1 199 ? 6.672 -14.413 -9.292 1.00 94.12 199 GLY A O 1
ATOM 1518 N N . PRO A 1 200 ? 6.301 -14.483 -11.527 1.00 95.56 200 PRO A N 1
ATOM 1519 C CA . PRO A 1 200 ? 7.636 -14.040 -11.909 1.00 95.56 200 PRO A CA 1
ATOM 1520 C C . PRO A 1 200 ? 7.932 -12.651 -11.341 1.00 95.56 200 PRO A C 1
ATOM 1522 O O . PRO A 1 200 ? 7.045 -11.803 -11.263 1.00 95.56 200 PRO A O 1
ATOM 1525 N N . LYS A 1 201 ? 9.187 -12.410 -10.959 1.00 93.88 201 LYS A N 1
ATOM 1526 C CA . LYS A 1 201 ? 9.641 -11.109 -10.462 1.00 93.88 201 LYS A CA 1
ATOM 1527 C C . LYS A 1 201 ? 10.903 -10.676 -11.183 1.00 93.88 201 LYS A C 1
ATOM 1529 O O . LYS A 1 201 ? 11.668 -11.520 -11.653 1.00 93.88 201 LYS A O 1
ATOM 1534 N N . VAL A 1 202 ? 11.118 -9.372 -11.246 1.00 90.88 202 VAL A N 1
ATOM 1535 C CA . VAL A 1 202 ? 12.301 -8.771 -11.853 1.00 90.88 202 VAL A CA 1
ATOM 1536 C C . VAL A 1 202 ? 12.882 -7.699 -10.941 1.00 90.88 202 VAL A C 1
ATOM 1538 O O . VAL A 1 202 ? 12.146 -6.933 -10.317 1.00 90.88 202 VAL A O 1
ATOM 1541 N N . ASP A 1 203 ? 14.211 -7.642 -10.911 1.00 87.62 203 ASP A N 1
ATOM 1542 C CA . ASP A 1 203 ? 14.946 -6.520 -10.346 1.00 87.62 203 ASP A CA 1
ATOM 1543 C C . ASP A 1 203 ? 15.127 -5.457 -11.431 1.00 87.62 203 ASP A C 1
ATOM 1545 O O . ASP A 1 203 ? 15.775 -5.686 -12.456 1.00 87.62 203 ASP A O 1
ATOM 1549 N N . ILE A 1 204 ? 14.509 -4.301 -11.218 1.00 82.19 204 ILE A N 1
ATOM 1550 C CA . ILE A 1 204 ? 14.637 -3.125 -12.083 1.00 82.19 204 ILE A CA 1
ATOM 1551 C C . ILE A 1 204 ? 15.236 -1.939 -11.326 1.00 82.19 204 ILE A C 1
ATOM 1553 O O . ILE A 1 204 ? 15.210 -0.818 -11.832 1.00 82.19 204 ILE A O 1
ATOM 1557 N N . SER A 1 205 ? 15.817 -2.168 -10.145 1.00 75.94 205 SER A N 1
ATOM 1558 C CA . SER A 1 205 ? 16.472 -1.123 -9.354 1.00 75.94 205 SER A CA 1
ATOM 1559 C C . SER A 1 205 ? 17.641 -0.480 -10.113 1.00 75.94 205 SER A C 1
ATOM 1561 O O . SER A 1 205 ? 17.763 0.743 -10.153 1.00 75.94 205 SER A O 1
ATOM 1563 N N . ASP A 1 206 ? 18.405 -1.288 -10.852 1.00 69.56 206 ASP A N 1
ATOM 1564 C CA . ASP A 1 206 ? 19.497 -0.843 -11.731 1.00 69.56 206 ASP A CA 1
ATOM 1565 C C . ASP A 1 206 ? 19.034 0.034 -12.909 1.00 69.56 206 ASP A C 1
ATOM 1567 O O . ASP A 1 206 ? 19.855 0.649 -13.593 1.00 69.56 206 ASP A O 1
ATOM 1571 N N . ARG A 1 207 ? 17.725 0.081 -13.177 1.00 66.50 207 ARG A N 1
ATOM 1572 C CA . ARG A 1 207 ? 17.133 0.829 -14.294 1.00 66.50 207 ARG A CA 1
ATOM 1573 C C . ARG A 1 207 ? 16.535 2.167 -13.883 1.00 66.50 207 ARG A C 1
ATOM 1575 O O . ARG A 1 207 ? 16.085 2.905 -14.753 1.00 66.50 207 ARG A O 1
ATOM 1582 N N . ILE A 1 208 ? 16.541 2.478 -12.591 1.00 66.75 208 ILE A N 1
ATOM 1583 C CA . ILE A 1 208 ? 16.034 3.734 -12.045 1.00 66.75 208 ILE A CA 1
ATOM 1584 C C . ILE A 1 208 ? 17.220 4.635 -11.762 1.00 66.75 208 ILE A C 1
ATOM 1586 O O . ILE A 1 208 ? 18.140 4.245 -11.048 1.00 66.75 208 ILE A O 1
ATOM 1590 N N . PHE A 1 209 ? 17.207 5.845 -12.310 1.00 62.97 209 PHE A N 1
ATOM 1591 C CA . PHE A 1 209 ? 18.295 6.799 -12.151 1.00 62.97 209 PHE A CA 1
ATOM 1592 C C . PHE A 1 209 ? 17.807 8.021 -11.384 1.00 62.97 209 PHE A C 1
ATOM 1594 O O . PHE A 1 209 ? 16.778 8.600 -11.713 1.00 62.97 209 PHE A O 1
ATOM 1601 N N . THR A 1 210 ? 18.573 8.458 -10.388 1.00 61.09 210 THR A N 1
ATOM 1602 C CA . THR A 1 210 ? 18.332 9.748 -9.727 1.00 61.09 210 THR A CA 1
ATOM 1603 C C . THR A 1 210 ? 19.458 10.711 -10.009 1.00 61.09 210 THR A C 1
ATOM 1605 O O . THR A 1 210 ? 20.626 10.316 -10.052 1.00 61.09 210 THR A O 1
ATOM 1608 N N . GLN A 1 211 ? 19.109 11.987 -10.154 1.00 56.84 211 GLN A N 1
ATOM 1609 C CA . GLN A 1 211 ? 20.099 13.041 -10.255 1.00 56.84 211 GLN A CA 1
ATOM 1610 C C . GLN A 1 211 ? 20.677 13.339 -8.866 1.00 56.84 211 GLN A C 1
ATOM 1612 O O . GLN A 1 211 ? 19.947 13.680 -7.935 1.00 56.84 211 GLN A O 1
ATOM 1617 N N . ASN A 1 212 ? 21.990 13.189 -8.706 1.00 63.44 212 ASN A N 1
ATOM 1618 C CA . ASN A 1 212 ? 22.675 13.561 -7.472 1.00 63.44 212 ASN A CA 1
ATOM 1619 C C . ASN A 1 212 ? 22.771 15.098 -7.343 1.00 63.44 212 ASN A C 1
ATOM 1621 O O . ASN A 1 212 ? 22.496 15.848 -8.280 1.00 63.44 212 ASN A O 1
ATOM 1625 N N . SER A 1 213 ? 23.229 15.598 -6.191 1.00 64.12 213 SER A N 1
ATOM 1626 C CA . SER A 1 213 ? 23.407 17.045 -5.973 1.00 64.12 213 SER A CA 1
ATOM 1627 C C . SER A 1 213 ? 24.450 17.707 -6.892 1.00 64.12 213 SER A C 1
ATOM 1629 O O . SER A 1 213 ? 24.540 18.932 -6.911 1.00 64.12 213 SER A O 1
ATOM 1631 N N . ALA A 1 214 ? 25.241 16.922 -7.632 1.00 71.88 214 ALA A N 1
ATOM 1632 C CA . ALA A 1 214 ? 26.192 17.392 -8.638 1.00 71.88 214 ALA A CA 1
ATOM 1633 C C . ALA A 1 214 ? 25.598 17.435 -10.062 1.00 71.88 214 ALA A C 1
ATOM 1635 O O . ALA A 1 214 ? 26.253 17.940 -10.971 1.00 71.88 214 ALA A O 1
ATOM 1636 N N . GLY A 1 215 ? 24.360 16.967 -10.255 1.00 66.56 215 GLY A N 1
ATOM 1637 C CA . GLY A 1 215 ? 23.689 16.936 -11.554 1.00 66.56 215 GLY A CA 1
ATOM 1638 C C . GLY A 1 215 ? 23.876 15.636 -12.346 1.00 66.56 215 GLY A C 1
ATOM 1639 O O . GLY A 1 215 ? 23.318 15.525 -13.439 1.00 66.56 215 GLY A O 1
ATOM 1640 N N . ASP A 1 216 ? 24.604 14.647 -11.819 1.00 70.56 216 ASP A N 1
ATOM 1641 C CA . ASP A 1 216 ? 24.823 13.367 -12.500 1.00 70.56 216 ASP A CA 1
ATOM 1642 C C . ASP A 1 216 ? 23.653 12.415 -12.265 1.00 70.56 216 ASP A C 1
ATOM 1644 O O . ASP A 1 216 ? 23.186 12.260 -11.135 1.00 70.56 216 ASP A O 1
ATOM 1648 N N . PHE A 1 217 ? 23.234 11.712 -13.314 1.00 62.62 217 PHE A N 1
ATOM 1649 C CA . PHE A 1 217 ? 22.271 10.626 -13.191 1.00 62.62 217 PHE A CA 1
ATOM 1650 C C . PHE A 1 217 ? 22.981 9.342 -12.770 1.00 62.62 217 PHE A C 1
ATOM 1652 O O . PHE A 1 217 ? 23.784 8.782 -13.518 1.00 62.62 217 PHE A O 1
ATOM 1659 N N . VAL A 1 218 ? 22.681 8.877 -11.563 1.00 57.31 218 VAL A N 1
ATOM 1660 C CA . VAL A 1 218 ? 23.276 7.675 -10.979 1.00 57.31 218 VAL A CA 1
ATOM 1661 C C . VAL A 1 218 ? 22.208 6.594 -10.912 1.00 57.31 218 VAL A C 1
ATOM 1663 O O . VAL A 1 218 ? 21.121 6.849 -10.390 1.00 57.31 218 VAL A O 1
ATOM 1666 N N . ALA A 1 219 ? 22.520 5.404 -11.439 1.00 57.00 219 ALA A N 1
ATOM 1667 C CA . ALA A 1 219 ? 21.668 4.231 -11.278 1.00 57.00 219 ALA A CA 1
ATOM 1668 C C . ALA A 1 219 ? 21.493 3.984 -9.784 1.00 57.00 219 ALA A C 1
ATOM 1670 O O . ALA A 1 219 ? 22.479 3.875 -9.048 1.00 57.00 219 ALA A O 1
ATOM 1671 N N . GLN A 1 220 ? 20.256 3.870 -9.333 1.00 55.59 220 GLN A N 1
ATOM 1672 C CA . GLN A 1 220 ? 19.953 3.465 -7.978 1.00 55.59 220 GLN A CA 1
ATOM 1673 C C . GLN A 1 220 ? 20.036 1.943 -7.873 1.00 55.59 220 GLN A C 1
ATOM 1675 O O . GLN A 1 220 ? 19.089 1.277 -7.467 1.00 55.59 220 GLN A O 1
ATOM 1680 N N . SER A 1 221 ? 21.187 1.392 -8.256 1.00 40.53 221 SER A N 1
ATOM 1681 C CA . SER A 1 221 ? 21.484 -0.020 -8.070 1.00 40.53 221 SER A CA 1
ATOM 1682 C C . SER A 1 221 ? 21.331 -0.360 -6.591 1.00 40.53 221 SER A C 1
ATOM 1684 O O . SER A 1 221 ? 21.941 0.286 -5.733 1.00 40.53 221 SER A O 1
ATOM 1686 N N . GLY A 1 222 ? 20.450 -1.310 -6.278 1.00 45.84 222 GLY A N 1
ATOM 1687 C CA . GLY A 1 222 ? 20.061 -1.587 -4.896 1.00 45.84 222 GLY A CA 1
ATOM 1688 C C . GLY A 1 222 ? 19.007 -0.626 -4.330 1.00 45.84 222 GLY A C 1
ATOM 1689 O O . GLY A 1 222 ? 18.862 -0.533 -3.111 1.00 45.84 222 GLY A O 1
ATOM 1690 N N . ASN A 1 223 ? 18.23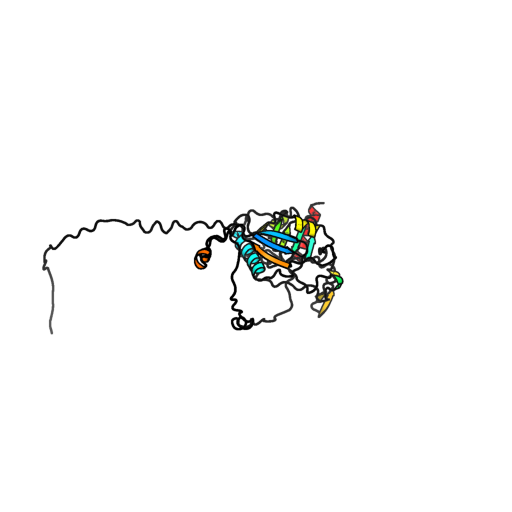8 0.075 -5.169 1.00 57.06 223 ASN A N 1
ATOM 1691 C CA . ASN A 1 223 ? 16.964 0.657 -4.761 1.00 57.06 223 ASN A CA 1
ATOM 1692 C C . ASN A 1 223 ? 15.987 -0.481 -4.488 1.00 57.06 223 ASN A C 1
ATOM 1694 O O . ASN A 1 223 ? 15.306 -0.997 -5.375 1.00 57.06 223 ASN A O 1
ATOM 1698 N N . LEU A 1 224 ? 15.908 -0.850 -3.213 1.00 61.69 224 LEU A N 1
ATOM 1699 C CA . LEU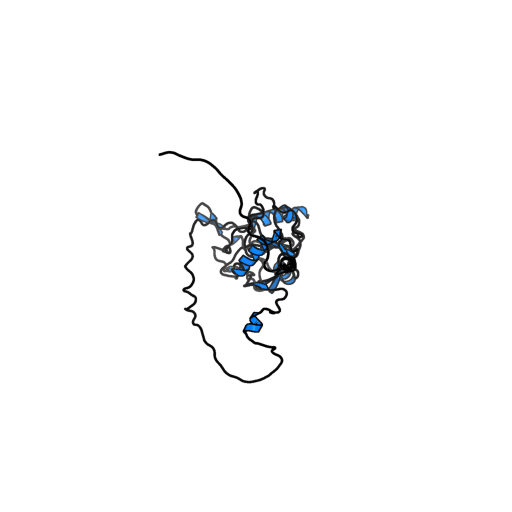 A 1 224 ? 15.165 -2.024 -2.770 1.00 61.69 224 LEU A CA 1
ATOM 1700 C C . LEU A 1 224 ? 13.632 -1.855 -2.927 1.00 61.69 224 LEU A C 1
ATOM 1702 O O . LEU A 1 224 ? 12.876 -2.790 -2.659 1.00 61.69 224 LEU A O 1
ATOM 1706 N N . THR A 1 225 ? 13.174 -0.685 -3.392 1.00 67.62 225 THR A N 1
ATOM 1707 C CA . THR A 1 225 ? 11.790 -0.419 -3.806 1.00 67.62 225 THR A CA 1
ATOM 1708 C C . THR A 1 225 ? 11.386 -1.204 -5.049 1.00 67.62 225 THR A C 1
ATOM 1710 O O . THR A 1 225 ? 10.199 -1.463 -5.197 1.00 67.62 225 THR A O 1
ATOM 1713 N N . PHE A 1 226 ? 12.346 -1.596 -5.900 1.00 77.50 226 PHE A N 1
ATOM 1714 C CA . PHE A 1 226 ? 12.098 -2.205 -7.212 1.00 77.50 226 PHE A CA 1
ATOM 1715 C C . PHE A 1 226 ? 12.952 -3.455 -7.493 1.00 77.50 226 PHE A C 1
ATOM 1717 O O . PHE A 1 226 ? 13.330 -3.721 -8.632 1.00 77.50 226 PHE A O 1
ATOM 1724 N N . ILE A 1 227 ? 13.277 -4.222 -6.451 1.00 81.75 227 ILE A N 1
ATOM 1725 C CA . ILE A 1 227 ? 14.044 -5.474 -6.589 1.00 81.75 227 ILE A CA 1
ATOM 1726 C C . ILE A 1 227 ? 13.152 -6.679 -6.875 1.00 81.75 227 ILE A C 1
ATOM 1728 O O . ILE A 1 227 ? 13.504 -7.544 -7.666 1.00 81.75 227 ILE A O 1
ATOM 1732 N N . ASP A 1 228 ? 11.997 -6.735 -6.220 1.00 89.19 228 ASP A N 1
ATOM 1733 C CA . ASP A 1 228 ? 11.063 -7.855 -6.314 1.00 89.19 228 ASP A CA 1
ATOM 1734 C C . ASP A 1 228 ? 9.780 -7.392 -7.013 1.00 89.19 228 ASP A C 1
ATOM 1736 O O . ASP A 1 228 ? 8.687 -7.508 -6.452 1.00 89.19 228 ASP A O 1
ATOM 1740 N N . VAL A 1 229 ? 9.901 -6.789 -8.201 1.00 92.38 229 VAL A N 1
ATOM 1741 C CA . VAL A 1 229 ? 8.742 -6.255 -8.935 1.00 92.38 229 VAL A CA 1
ATOM 1742 C C . VAL A 1 229 ? 8.005 -7.408 -9.612 1.00 92.38 229 VAL A C 1
ATOM 1744 O O . VAL A 1 229 ? 8.609 -8.077 -10.454 1.00 92.38 229 VAL A O 1
ATOM 1747 N N . PRO A 1 230 ? 6.736 -7.685 -9.261 1.00 95.56 230 PRO A N 1
ATOM 1748 C CA . PRO A 1 230 ? 5.993 -8.789 -9.848 1.00 95.56 230 PRO A CA 1
ATOM 1749 C C . PRO A 1 230 ? 5.578 -8.489 -11.294 1.00 95.56 230 PRO A C 1
ATOM 1751 O O . PRO A 1 230 ? 5.236 -7.356 -11.644 1.00 95.56 230 PRO A O 1
ATOM 1754 N N . LEU A 1 231 ? 5.585 -9.534 -12.118 1.00 96.50 231 LEU A N 1
ATOM 1755 C CA . LEU A 1 231 ? 5.198 -9.505 -13.524 1.00 96.50 231 LEU A CA 1
ATOM 1756 C C . LEU A 1 231 ? 3.988 -10.406 -13.782 1.00 96.50 231 LEU A C 1
ATOM 1758 O O . LEU A 1 231 ? 3.780 -11.404 -13.090 1.00 96.50 231 LEU A O 1
ATOM 1762 N N . ASP A 1 232 ? 3.213 -10.062 -14.806 1.00 95.69 232 ASP A N 1
ATOM 1763 C CA . ASP A 1 232 ? 2.160 -10.919 -15.339 1.00 95.69 232 ASP A CA 1
ATOM 1764 C C . ASP A 1 232 ? 2.734 -12.116 -16.130 1.00 95.69 232 ASP A C 1
ATOM 1766 O O . ASP A 1 232 ? 3.944 -12.253 -16.346 1.00 95.69 232 ASP A O 1
ATOM 1770 N N . ASP A 1 233 ? 1.844 -12.988 -16.611 1.00 92.94 233 ASP A N 1
ATOM 1771 C CA . ASP A 1 233 ? 2.208 -14.180 -17.391 1.00 92.94 233 ASP A CA 1
ATOM 1772 C C . ASP A 1 233 ? 2.854 -13.843 -18.758 1.00 92.94 233 ASP A C 1
ATOM 1774 O O . ASP A 1 233 ? 3.421 -14.716 -19.420 1.00 92.94 233 ASP A O 1
ATOM 1778 N N . HIS A 1 234 ? 2.782 -12.581 -19.192 1.00 93.19 234 HIS A N 1
ATOM 1779 C CA . HIS A 1 234 ? 3.391 -12.058 -20.415 1.00 93.19 234 HIS A CA 1
ATOM 1780 C C . HIS A 1 234 ? 4.725 -11.333 -20.162 1.00 93.19 234 HIS A C 1
ATOM 1782 O O . HIS A 1 234 ? 5.375 -10.917 -21.124 1.00 93.19 234 HIS A O 1
ATOM 1788 N N . GLY A 1 235 ? 5.159 -11.211 -18.903 1.00 94.06 235 GLY A N 1
ATOM 1789 C CA . GLY A 1 235 ? 6.377 -10.501 -18.513 1.00 94.06 235 GLY A CA 1
ATOM 1790 C C . GLY A 1 235 ? 6.219 -8.979 -18.423 1.00 94.06 235 GLY A C 1
ATOM 1791 O O . GLY A 1 235 ? 7.226 -8.269 -18.422 1.00 94.06 235 GLY A O 1
ATOM 1792 N N . ASN A 1 236 ? 4.989 -8.467 -18.362 1.00 95.31 236 ASN A N 1
ATOM 1793 C CA . ASN A 1 236 ? 4.716 -7.049 -18.141 1.00 95.31 236 ASN A CA 1
ATOM 1794 C C . ASN A 1 236 ? 4.549 -6.745 -16.651 1.00 95.31 236 ASN A C 1
ATOM 1796 O O . ASN A 1 236 ? 4.168 -7.607 -15.864 1.00 95.31 236 ASN A O 1
ATOM 1800 N N . LEU A 1 237 ? 4.783 -5.490 -16.277 1.00 95.12 237 LEU A N 1
ATOM 1801 C CA . LEU A 1 237 ? 4.465 -4.971 -14.953 1.00 95.12 237 LEU A CA 1
ATOM 1802 C C . LEU A 1 237 ? 2.971 -5.125 -14.655 1.00 95.12 237 LEU A C 1
ATOM 1804 O O . LEU A 1 237 ? 2.121 -4.857 -15.507 1.00 95.12 237 LEU A O 1
ATOM 1808 N N . ILE A 1 238 ? 2.661 -5.498 -13.417 1.00 97.25 238 ILE A N 1
ATOM 1809 C CA . ILE A 1 238 ? 1.282 -5.549 -12.936 1.00 97.25 238 ILE A CA 1
ATOM 1810 C C . ILE A 1 238 ? 0.863 -4.153 -12.478 1.00 97.25 238 ILE A C 1
ATOM 1812 O O . ILE A 1 238 ? 1.544 -3.520 -11.664 1.00 97.25 238 ILE A O 1
ATOM 1816 N N . ILE A 1 239 ? -0.276 -3.693 -12.992 1.00 96.50 239 ILE A N 1
ATOM 1817 C CA . ILE A 1 239 ? -0.844 -2.376 -12.695 1.00 96.50 239 ILE A CA 1
ATOM 1818 C C . ILE A 1 239 ? -2.211 -2.496 -12.034 1.00 96.50 239 ILE A C 1
ATOM 1820 O O . ILE A 1 239 ? -2.928 -3.479 -12.230 1.00 96.50 239 ILE A O 1
ATOM 1824 N N . ILE A 1 240 ? -2.575 -1.462 -11.284 1.00 97.25 240 ILE A N 1
ATOM 1825 C CA . ILE A 1 240 ? -3.944 -1.187 -10.867 1.00 97.25 240 ILE A CA 1
ATOM 1826 C C . ILE A 1 240 ? -4.619 -0.446 -12.024 1.00 97.25 240 ILE A C 1
ATOM 1828 O O . ILE A 1 240 ? -4.306 0.706 -12.314 1.00 97.25 240 ILE A O 1
ATOM 1832 N N . GLU A 1 241 ? -5.545 -1.112 -12.702 1.00 95.88 241 GLU A N 1
ATOM 1833 C CA . GLU A 1 241 ? -6.314 -0.529 -13.803 1.00 95.88 241 GLU A CA 1
ATOM 1834 C C . GLU A 1 241 ? -7.370 0.438 -13.266 1.00 95.88 241 GLU A C 1
ATOM 1836 O O . GLU A 1 241 ? -7.594 1.509 -13.829 1.00 95.88 241 GLU A O 1
ATOM 1841 N N . SER A 1 242 ? -8.008 0.094 -12.147 1.00 95.06 242 SER A N 1
ATOM 1842 C CA . SER A 1 242 ? -8.960 0.973 -11.477 1.00 95.06 242 SER A CA 1
ATOM 1843 C C . SER A 1 242 ? -9.127 0.606 -10.001 1.00 95.06 242 SER A C 1
ATOM 1845 O O . SER A 1 242 ? -8.798 -0.499 -9.568 1.00 95.06 242 SER A O 1
ATOM 1847 N N . ALA A 1 243 ? -9.656 1.546 -9.221 1.00 96.38 243 ALA A N 1
ATOM 1848 C CA . ALA A 1 243 ? -10.133 1.295 -7.870 1.00 96.38 243 ALA A CA 1
ATOM 1849 C C . ALA A 1 243 ? -11.461 2.029 -7.674 1.00 96.38 243 ALA A C 1
ATOM 1851 O O . ALA A 1 243 ? -11.595 3.180 -8.092 1.00 96.38 243 ALA A O 1
ATOM 1852 N N . ALA A 1 244 ? -12.440 1.384 -7.045 1.00 95.38 244 ALA A N 1
ATOM 1853 C CA . ALA A 1 244 ? -13.742 1.989 -6.787 1.00 95.38 244 ALA A CA 1
ATOM 1854 C C . ALA A 1 244 ? -14.351 1.472 -5.485 1.00 95.38 244 ALA A C 1
ATOM 1856 O O . ALA A 1 244 ? -14.234 0.292 -5.156 1.00 95.38 244 ALA A O 1
ATOM 1857 N N . VAL A 1 245 ? -15.045 2.351 -4.760 1.00 94.31 245 VAL A N 1
ATOM 1858 C CA . VAL A 1 245 ? -15.856 1.946 -3.607 1.00 94.31 245 VAL A CA 1
ATOM 1859 C C . VAL A 1 245 ? -17.062 1.152 -4.114 1.00 94.31 245 VAL A C 1
ATOM 1861 O O . VAL A 1 245 ? -17.812 1.630 -4.965 1.00 94.31 245 VAL A O 1
ATOM 1864 N N . ILE A 1 246 ? -17.244 -0.053 -3.585 1.00 91.31 246 ILE A N 1
ATOM 1865 C CA . ILE A 1 246 ? -18.392 -0.921 -3.822 1.00 91.31 246 ILE A CA 1
ATOM 1866 C C . ILE A 1 246 ? -19.174 -1.045 -2.508 1.00 91.31 246 ILE A C 1
ATOM 1868 O O . ILE A 1 246 ? -18.644 -1.480 -1.487 1.00 91.31 246 ILE A O 1
ATOM 1872 N N . ASP A 1 247 ? -20.432 -0.603 -2.501 1.00 71.38 247 ASP A N 1
ATOM 1873 C CA . ASP A 1 247 ? -21.268 -0.714 -1.303 1.00 71.38 247 ASP A CA 1
ATOM 1874 C C . ASP A 1 247 ? -21.597 -2.181 -1.025 1.00 71.38 247 ASP A C 1
ATOM 1876 O O . ASP A 1 247 ? -22.056 -2.905 -1.916 1.00 71.38 247 ASP A O 1
ATOM 1880 N N . ALA A 1 248 ? -21.406 -2.597 0.230 1.00 55.81 248 ALA A N 1
ATOM 1881 C CA . ALA A 1 248 ? -21.628 -3.972 0.659 1.00 55.81 248 ALA A CA 1
ATOM 1882 C C . ALA A 1 248 ? -23.086 -4.421 0.458 1.00 55.81 248 ALA A C 1
ATOM 1884 O O . ALA A 1 248 ? -23.276 -5.582 0.116 1.00 55.81 248 ALA A O 1
ATOM 1885 N N . GLN A 1 249 ? -24.088 -3.528 0.527 1.00 45.59 249 GLN A N 1
ATOM 1886 C CA . GLN A 1 249 ? -25.391 -3.657 -0.147 1.00 45.59 249 GLN A CA 1
ATOM 1887 C C . GLN A 1 249 ? -26.088 -2.296 -0.304 1.00 45.59 249 GLN A C 1
ATOM 1889 O O . GLN A 1 249 ? -26.830 -1.857 0.571 1.00 45.59 249 GLN A O 1
ATOM 1894 N N . ALA A 1 250 ? -25.980 -1.677 -1.479 1.00 38.44 250 ALA A N 1
ATOM 1895 C CA . ALA A 1 250 ? -26.950 -0.675 -1.913 1.00 38.44 250 ALA A CA 1
ATOM 1896 C C . ALA A 1 250 ? -27.944 -1.320 -2.889 1.00 38.44 250 ALA A C 1
ATOM 1898 O O . ALA A 1 250 ? -27.901 -1.099 -4.099 1.00 38.44 250 ALA A O 1
ATOM 1899 N N . ALA A 1 251 ? -28.894 -2.105 -2.368 1.00 35.94 251 ALA A N 1
ATOM 1900 C CA . ALA A 1 251 ? -30.190 -2.179 -3.034 1.00 35.94 251 ALA A CA 1
ATOM 1901 C C . ALA A 1 251 ? -30.754 -0.756 -2.989 1.00 35.94 251 ALA A C 1
ATOM 1903 O O . ALA A 1 251 ? -31.243 -0.314 -1.950 1.00 35.94 251 ALA A O 1
ATOM 1904 N N . PHE A 1 252 ? -30.574 -0.018 -4.086 1.00 40.62 252 PHE A N 1
ATOM 1905 C CA . PHE A 1 252 ? -30.953 1.379 -4.249 1.00 40.62 252 PHE A CA 1
ATOM 1906 C C . PHE A 1 252 ? -32.431 1.553 -3.871 1.00 40.62 252 PHE A C 1
ATOM 1908 O O . PHE A 1 252 ? -33.324 1.378 -4.687 1.00 40.62 252 PHE A O 1
ATOM 1915 N N . THR A 1 253 ? -32.694 1.857 -2.603 1.00 35.94 253 THR A N 1
ATOM 1916 C CA . THR A 1 253 ? -34.027 2.138 -2.060 1.00 35.94 253 THR A CA 1
ATOM 1917 C C . THR A 1 253 ? -33.973 3.543 -1.480 1.00 35.94 253 THR A C 1
ATOM 1919 O O . THR A 1 253 ? -34.160 3.776 -0.291 1.00 35.94 253 THR A O 1
ATOM 1922 N N . GLY A 1 254 ? -33.591 4.489 -2.337 1.00 34.06 254 GLY A N 1
ATOM 1923 C CA . GLY A 1 254 ? -33.555 5.914 -2.040 1.00 34.06 254 GLY A CA 1
ATOM 1924 C C . GLY A 1 254 ? -34.696 6.654 -2.747 1.00 34.06 254 GLY A C 1
ATOM 1925 O O . GLY A 1 254 ? -35.202 6.175 -3.766 1.00 34.06 254 GLY A O 1
ATOM 1926 N N . PRO A 1 255 ? -35.080 7.853 -2.269 1.00 42.16 255 PRO A N 1
ATOM 1927 C CA . PRO A 1 255 ? -36.250 8.621 -2.732 1.00 42.16 255 PRO A CA 1
ATOM 1928 C C . PRO A 1 255 ? -36.209 9.053 -4.213 1.00 42.16 255 PRO A C 1
ATOM 1930 O O . PRO A 1 255 ? -37.170 9.623 -4.727 1.00 42.16 255 PRO A O 1
ATOM 1933 N N . LEU A 1 256 ? -35.114 8.760 -4.917 1.00 39.72 256 LEU A N 1
ATOM 1934 C CA . LEU A 1 256 ? -34.928 8.997 -6.346 1.00 39.72 256 LEU A CA 1
ATOM 1935 C C . LEU A 1 256 ? -35.715 8.007 -7.230 1.00 39.72 256 LEU A C 1
ATOM 1937 O O . LEU A 1 256 ? -36.078 8.358 -8.349 1.00 39.72 256 LEU A O 1
ATOM 1941 N N . LEU A 1 257 ? -36.065 6.818 -6.720 1.00 41.34 257 LEU A N 1
ATOM 1942 C CA . LEU A 1 257 ? -36.946 5.861 -7.414 1.00 41.34 257 LEU A CA 1
ATOM 1943 C C . LEU A 1 257 ? -38.385 6.389 -7.544 1.00 41.34 257 LEU A C 1
ATOM 1945 O O . LEU A 1 257 ? -39.032 6.198 -8.571 1.00 41.34 257 LEU A O 1
ATOM 1949 N N . THR A 1 258 ? -38.852 7.145 -6.547 1.00 42.81 258 THR A N 1
ATOM 1950 C CA . THR A 1 258 ? -40.164 7.809 -6.567 1.00 42.81 258 THR A CA 1
ATOM 1951 C C . THR A 1 258 ? -40.197 8.989 -7.541 1.00 42.81 258 THR A C 1
ATOM 1953 O O . THR A 1 258 ? -41.243 9.287 -8.111 1.00 42.81 258 THR A O 1
ATOM 1956 N N . ALA A 1 259 ? -39.055 9.648 -7.772 1.00 43.69 259 ALA A N 1
ATOM 1957 C CA . ALA A 1 259 ? -38.951 10.778 -8.698 1.00 43.69 259 ALA A CA 1
ATOM 1958 C C . ALA A 1 259 ? -39.003 10.353 -10.177 1.00 43.69 259 ALA A C 1
ATOM 1960 O O . ALA A 1 259 ? -39.419 11.143 -11.022 1.00 43.69 259 ALA A O 1
ATOM 1961 N N . PHE A 1 260 ? -38.624 9.107 -10.482 1.00 47.16 260 PHE A N 1
ATOM 1962 C CA . PHE A 1 260 ? -38.638 8.559 -11.841 1.00 47.16 260 PHE A CA 1
ATOM 1963 C C . PHE A 1 260 ? -39.811 7.617 -12.137 1.00 47.16 260 PHE A C 1
ATOM 1965 O O . PHE A 1 260 ? -39.925 7.147 -13.265 1.00 47.16 260 PHE A O 1
ATOM 1972 N N . GLY A 1 261 ? -40.706 7.372 -11.171 1.00 38.16 261 GLY A N 1
ATOM 1973 C CA . GLY A 1 261 ? -41.978 6.675 -11.406 1.00 38.16 261 GLY A CA 1
ATOM 1974 C C . GLY A 1 261 ? -41.844 5.285 -12.037 1.00 38.16 261 GLY A C 1
ATOM 1975 O O . GLY A 1 261 ? -42.735 4.859 -12.766 1.00 38.16 261 GLY A O 1
ATOM 1976 N N . VAL A 1 262 ? -40.733 4.589 -11.798 1.00 41.50 262 VAL A N 1
ATOM 1977 C CA . VAL A 1 262 ? -40.497 3.240 -12.323 1.00 41.50 262 VAL A CA 1
ATOM 1978 C C . VAL A 1 262 ? -40.905 2.210 -11.276 1.00 41.50 262 VAL A C 1
ATOM 1980 O O . VAL A 1 262 ? -40.078 1.668 -10.547 1.00 41.50 262 VAL A O 1
ATOM 1983 N N . ASP A 1 263 ? -42.210 1.954 -11.196 1.00 37.34 263 ASP A N 1
ATOM 1984 C CA . ASP A 1 263 ? -42.733 0.777 -10.505 1.00 37.34 263 ASP A CA 1
ATOM 1985 C C . ASP A 1 263 ? -42.310 -0.480 -11.276 1.00 37.34 263 ASP A C 1
ATOM 1987 O O . ASP A 1 263 ? -42.614 -0.635 -12.456 1.00 37.34 263 ASP A O 1
ATOM 1991 N N . SER A 1 264 ? -41.585 -1.361 -10.584 1.00 38.53 264 SER A N 1
ATOM 1992 C CA . SER A 1 264 ? -41.361 -2.780 -10.884 1.00 38.53 264 SER A CA 1
ATOM 1993 C C . SER A 1 264 ? -41.315 -3.185 -12.368 1.00 38.53 264 SER A C 1
ATOM 1995 O O . SER A 1 264 ? -42.349 -3.413 -12.999 1.00 38.53 264 SER A O 1
ATOM 1997 N N . LEU A 1 265 ? -40.118 -3.460 -12.899 1.00 37.09 265 LEU A N 1
ATOM 1998 C CA . LEU A 1 265 ? -39.995 -4.232 -14.139 1.00 37.09 265 LEU A CA 1
ATOM 1999 C C . LEU A 1 265 ? -40.230 -5.730 -13.856 1.00 37.09 265 LEU A C 1
ATOM 2001 O O . LEU A 1 265 ? -39.318 -6.553 -13.878 1.00 37.09 265 LEU A O 1
ATOM 2005 N N . ALA A 1 266 ? -41.483 -6.084 -13.575 1.00 34.94 266 ALA A N 1
ATOM 2006 C CA . ALA A 1 266 ? -41.983 -7.431 -13.783 1.00 34.94 266 ALA A CA 1
ATOM 2007 C C . ALA A 1 266 ? -42.486 -7.520 -15.232 1.00 34.94 266 ALA A C 1
ATOM 2009 O O . ALA A 1 266 ? -43.485 -6.909 -15.590 1.00 34.94 266 ALA A O 1
ATOM 2010 N N . THR A 1 267 ? -41.745 -8.265 -16.054 1.00 34.38 267 THR A N 1
ATOM 2011 C CA . THR A 1 267 ? -42.202 -8.960 -17.269 1.00 34.38 267 THR A CA 1
ATOM 2012 C C . THR A 1 267 ? -43.139 -8.192 -18.219 1.00 34.38 267 THR A C 1
ATOM 2014 O O . THR A 1 267 ? -44.351 -8.265 -18.063 1.00 34.38 267 THR A O 1
ATOM 2017 N N . ALA A 1 268 ? -42.616 -7.629 -19.316 1.00 30.19 268 ALA A N 1
ATOM 2018 C CA . ALA A 1 268 ? -43.302 -7.682 -20.616 1.00 30.19 268 ALA A CA 1
ATOM 2019 C C . ALA A 1 268 ? -42.420 -7.228 -21.788 1.00 30.19 268 ALA A C 1
ATOM 2021 O O . ALA A 1 268 ? -41.670 -6.261 -21.736 1.00 30.19 268 ALA A O 1
ATOM 2022 N N . SER A 1 269 ? -42.584 -7.976 -22.867 1.00 32.78 269 SER A N 1
ATOM 2023 C CA . SER A 1 269 ? -42.092 -7.817 -24.226 1.00 32.78 269 SER A CA 1
ATOM 2024 C C . SER A 1 269 ? -42.652 -6.606 -24.996 1.00 32.78 269 SER A C 1
ATOM 2026 O O . SER A 1 269 ? -43.827 -6.282 -24.871 1.00 32.78 269 SER A O 1
ATOM 2028 N N . ALA A 1 270 ? -41.825 -6.134 -25.938 1.00 33.75 270 ALA A N 1
ATOM 2029 C CA . ALA A 1 270 ? -42.136 -5.487 -27.223 1.00 33.75 270 ALA A CA 1
ATOM 2030 C C . ALA A 1 270 ? -42.463 -3.973 -27.308 1.00 33.75 270 ALA A C 1
ATOM 2032 O O . ALA A 1 270 ? -43.437 -3.470 -26.765 1.00 33.75 270 ALA A O 1
ATOM 2033 N N . SER A 1 271 ? -41.719 -3.346 -28.238 1.00 32.34 271 SER A N 1
ATOM 2034 C CA . SER A 1 271 ? -42.045 -2.201 -29.114 1.00 32.34 271 SER A CA 1
ATOM 2035 C C . SER A 1 271 ? -42.125 -0.782 -28.529 1.00 32.34 271 SER A C 1
ATOM 2037 O O . SER A 1 271 ? -42.938 -0.499 -27.662 1.00 32.34 271 SER A O 1
ATOM 2039 N N . GLY A 1 272 ? -41.356 0.146 -29.119 1.00 29.17 272 GLY A N 1
ATOM 2040 C CA . GLY A 1 272 ? -41.613 1.588 -29.007 1.00 29.17 272 GLY A CA 1
ATOM 2041 C C . GLY A 1 272 ? -40.368 2.474 -29.085 1.00 29.17 272 GLY A C 1
ATOM 2042 O O . GLY A 1 272 ? -39.458 2.358 -28.282 1.00 29.17 272 GLY A O 1
ATOM 2043 N N . SER A 1 273 ? -40.348 3.355 -30.077 1.00 30.41 273 SER A N 1
ATOM 2044 C CA . SER A 1 273 ? -39.290 4.259 -30.541 1.00 30.41 273 SER A CA 1
ATOM 2045 C C . SER A 1 273 ? -38.997 5.511 -29.686 1.00 30.41 273 SER A C 1
ATOM 2047 O O . SER A 1 273 ? -39.924 6.178 -29.245 1.00 30.41 273 SER A O 1
ATOM 2049 N N . SER A 1 274 ? -37.700 5.870 -29.641 1.00 33.69 274 SER A N 1
ATOM 2050 C CA . SER A 1 274 ? -37.053 7.209 -29.699 1.00 33.69 274 SER A CA 1
ATOM 2051 C C . SER A 1 274 ? -37.491 8.363 -28.776 1.00 33.69 274 SER A C 1
ATOM 2053 O O . SER A 1 274 ? -38.611 8.838 -28.894 1.00 33.69 274 SER A O 1
ATOM 2055 N N . THR A 1 275 ? -36.526 8.957 -28.052 1.00 28.48 275 THR A N 1
ATOM 2056 C CA . THR A 1 275 ? -35.851 10.235 -28.413 1.00 28.48 275 THR A CA 1
ATOM 2057 C C . THR A 1 275 ? -34.652 10.481 -27.485 1.00 28.48 275 THR A C 1
ATOM 2059 O O . THR A 1 275 ? -34.818 10.569 -26.274 1.00 28.48 275 THR A O 1
ATOM 2062 N N . SER A 1 276 ? -33.451 10.613 -28.052 1.00 35.12 276 SER A N 1
ATOM 2063 C CA . SER A 1 276 ? -32.212 10.978 -27.355 1.00 35.12 276 SER A CA 1
ATOM 2064 C C . SER A 1 276 ? -31.874 12.447 -27.616 1.00 35.12 276 SER A C 1
ATOM 2066 O O . SER A 1 276 ? -31.666 12.827 -28.768 1.00 35.12 276 SER A O 1
ATOM 2068 N N . SER A 1 277 ? -31.769 13.262 -26.570 1.00 34.59 277 SER A N 1
ATOM 2069 C CA . SER A 1 277 ? -31.125 14.577 -26.637 1.00 34.59 277 SER A CA 1
ATOM 2070 C C . SER A 1 277 ? -29.643 14.427 -26.290 1.00 34.59 277 SER A C 1
ATOM 2072 O O . SER A 1 277 ? -29.287 14.167 -25.144 1.00 34.59 277 SER A O 1
ATOM 2074 N N . SER A 1 278 ? -28.790 14.553 -27.307 1.00 37.09 278 SER A N 1
ATOM 2075 C CA . SER A 1 278 ? -27.332 14.585 -27.196 1.00 37.09 278 SER A CA 1
ATOM 2076 C C . SER A 1 278 ? -26.862 15.943 -26.671 1.00 37.09 278 SER A C 1
ATOM 2078 O O . SER A 1 278 ? -27.186 16.969 -27.272 1.00 37.09 278 SER A O 1
ATOM 2080 N N . LEU A 1 279 ? -26.068 15.950 -25.602 1.00 39.03 279 LEU A N 1
ATOM 2081 C CA . LEU A 1 279 ? -25.277 17.111 -25.189 1.00 39.03 279 LEU A CA 1
ATOM 2082 C C . LEU A 1 279 ? -23.867 16.982 -25.777 1.00 39.03 279 LEU A C 1
ATOM 2084 O O . LEU A 1 279 ? -23.281 15.899 -25.757 1.00 39.03 279 LEU A O 1
ATOM 2088 N N . SER A 1 280 ? -23.353 18.072 -26.344 1.00 41.16 280 SER A N 1
ATOM 2089 C CA . SER A 1 280 ? -22.050 18.101 -27.011 1.00 41.16 280 SER A CA 1
ATOM 2090 C C . SER A 1 280 ? -20.907 18.287 -25.997 1.00 41.16 280 SER A C 1
ATOM 2092 O O . SER A 1 280 ? -21.084 19.014 -25.021 1.00 41.16 280 SER A O 1
ATOM 2094 N N . PRO A 1 281 ? -19.703 17.728 -26.242 1.00 41.91 281 PRO A N 1
ATOM 2095 C CA . PRO A 1 281 ? -18.575 17.736 -25.292 1.00 41.91 281 PRO A CA 1
ATOM 2096 C C . PRO A 1 281 ? -17.991 19.113 -24.910 1.00 41.91 281 PRO A C 1
ATOM 2098 O O . PRO A 1 281 ? -17.032 19.174 -24.147 1.00 41.91 281 PRO A O 1
ATOM 2101 N N . GLY A 1 282 ? -18.522 20.216 -25.450 1.00 40.78 282 GLY A N 1
ATOM 2102 C CA . GLY A 1 282 ? -18.005 21.573 -25.241 1.00 40.78 282 GLY A CA 1
ATOM 2103 C C . GLY A 1 282 ? -18.555 22.304 -24.013 1.00 40.78 282 GLY A C 1
ATOM 2104 O O . GLY A 1 282 ? -17.924 23.251 -23.552 1.00 40.78 282 GLY A O 1
ATOM 2105 N N . ASP A 1 283 ? -19.684 21.864 -23.449 1.00 39.50 283 ASP A N 1
ATOM 2106 C CA . ASP A 1 283 ? -20.409 22.640 -22.425 1.00 39.50 283 ASP A CA 1
ATOM 2107 C C . ASP A 1 283 ? -19.917 22.402 -20.981 1.00 39.50 283 ASP A C 1
ATOM 2109 O O . ASP A 1 283 ? -20.346 23.085 -20.055 1.00 39.50 283 ASP A O 1
ATOM 2113 N N . ILE A 1 284 ? -18.981 21.469 -20.770 1.00 44.38 284 ILE A N 1
ATOM 2114 C CA . ILE A 1 284 ? -18.421 21.131 -19.443 1.00 44.38 284 ILE A CA 1
ATOM 2115 C C . ILE A 1 284 ? -17.065 21.794 -19.148 1.00 44.38 284 ILE A C 1
ATOM 2117 O O . ILE A 1 284 ? -16.603 21.775 -18.009 1.00 44.38 284 ILE A O 1
ATOM 2121 N N . ALA A 1 285 ? -16.429 22.422 -20.142 1.00 39.91 285 ALA A N 1
ATOM 2122 C CA . ALA A 1 285 ? -15.068 22.954 -20.016 1.00 39.91 285 ALA A CA 1
ATOM 2123 C C . ALA A 1 285 ? -14.982 24.387 -19.445 1.00 39.91 285 ALA A C 1
ATOM 2125 O O . ALA A 1 285 ? -13.886 24.871 -19.178 1.00 39.91 285 ALA A O 1
ATOM 2126 N N . SER A 1 286 ? -16.106 25.083 -19.238 1.00 37.62 286 SER A N 1
ATOM 2127 C CA . SER A 1 286 ? -16.117 26.486 -18.785 1.00 37.62 286 SER A CA 1
ATOM 2128 C C . SER A 1 286 ? -16.411 26.680 -17.294 1.00 37.62 286 SER A C 1
ATOM 2130 O O . SER A 1 286 ? -16.613 27.814 -16.864 1.00 37.62 286 SER A O 1
ATOM 2132 N N . MET A 1 287 ? -16.476 25.603 -16.502 1.00 36.16 287 MET A N 1
ATOM 2133 C CA . MET A 1 287 ? -16.944 25.666 -15.108 1.00 36.16 287 MET A CA 1
ATOM 2134 C C . MET A 1 287 ? -15.834 25.544 -14.050 1.00 36.16 287 MET A C 1
ATOM 2136 O O . MET A 1 287 ? -16.118 25.681 -12.862 1.00 36.16 287 MET A O 1
ATOM 2140 N N . PHE A 1 288 ? -14.571 25.370 -14.458 1.00 38.88 288 PHE A N 1
ATOM 2141 C CA . PHE A 1 288 ? -13.432 25.261 -13.540 1.00 38.88 288 PHE A CA 1
ATOM 2142 C C . PHE A 1 288 ? -12.307 26.236 -13.925 1.00 38.88 288 PHE A C 1
ATOM 2144 O O . PHE A 1 288 ? -11.858 26.220 -15.072 1.00 38.88 288 PHE A O 1
ATOM 2151 N N . PRO A 1 289 ? -11.832 27.103 -13.009 1.00 36.28 289 PRO A N 1
ATOM 2152 C CA . PRO A 1 289 ? -10.637 27.902 -13.259 1.00 36.28 289 PRO A CA 1
ATOM 2153 C C . PRO A 1 289 ? -9.384 27.003 -13.286 1.00 36.28 289 PRO A C 1
ATOM 2155 O O . PRO A 1 289 ? -9.345 25.997 -12.574 1.00 36.28 289 PRO A O 1
ATOM 2158 N N . PRO A 1 290 ? -8.344 27.348 -14.071 1.00 34.62 290 PRO A N 1
ATOM 2159 C CA . PRO A 1 290 ? -7.122 26.555 -14.137 1.00 34.62 290 PRO A CA 1
ATOM 2160 C C . PRO A 1 290 ? -6.349 26.640 -12.814 1.00 34.62 290 PRO A C 1
ATOM 2162 O O . PRO A 1 290 ? -6.085 27.730 -12.304 1.00 34.62 290 PRO A O 1
ATOM 2165 N N . LEU A 1 291 ? -5.978 25.481 -12.268 1.00 31.97 291 LEU A N 1
ATOM 2166 C CA . LEU A 1 291 ? -5.110 25.373 -11.098 1.00 31.97 291 LEU A CA 1
ATOM 2167 C C . LEU A 1 291 ? -3.686 25.800 -11.475 1.00 31.97 291 LEU A C 1
ATOM 2169 O O . LEU A 1 291 ? -3.043 25.201 -12.335 1.00 31.97 291 LEU A O 1
ATOM 2173 N N . SER A 1 292 ? -3.191 26.849 -10.825 1.00 28.69 292 SER A N 1
ATOM 2174 C CA . SER A 1 292 ? -1.805 27.301 -10.922 1.00 28.69 292 SER A CA 1
ATOM 2175 C C . SER A 1 292 ? -0.900 26.334 -10.157 1.00 28.69 292 SER A C 1
ATOM 2177 O O . SER A 1 292 ? -0.942 26.281 -8.928 1.00 28.69 292 SER A O 1
ATOM 2179 N N . VAL A 1 293 ? -0.063 25.583 -10.872 1.00 31.41 293 VAL A N 1
ATOM 2180 C CA . VAL A 1 293 ? 0.986 24.752 -10.269 1.00 31.41 293 VAL A CA 1
ATOM 2181 C C . VAL A 1 293 ? 2.217 25.623 -10.027 1.00 31.41 293 VAL A C 1
ATOM 2183 O O . VAL A 1 293 ? 2.836 26.122 -10.966 1.00 31.41 293 VAL A O 1
ATOM 2186 N N . SER A 1 294 ? 2.575 25.819 -8.760 1.00 25.48 294 SER A N 1
ATOM 2187 C CA . SER A 1 294 ? 3.860 26.406 -8.379 1.00 25.48 294 SER A CA 1
ATOM 2188 C C . SER A 1 294 ? 4.929 25.317 -8.415 1.00 25.48 294 SER A C 1
ATOM 2190 O O . SER A 1 294 ? 4.958 24.441 -7.555 1.00 25.48 294 SER A O 1
ATOM 2192 N N . SER A 1 295 ? 5.816 25.370 -9.407 1.00 30.70 295 SER A N 1
ATOM 2193 C CA . SER A 1 295 ? 6.998 24.513 -9.495 1.00 30.70 295 SER A CA 1
ATOM 2194 C C . SER A 1 295 ? 8.067 24.988 -8.505 1.00 30.70 295 SER A C 1
ATOM 2196 O O . SER A 1 295 ? 8.863 25.880 -8.809 1.00 30.70 295 SER A O 1
ATOM 2198 N N . THR A 1 296 ? 8.098 24.402 -7.313 1.00 28.34 296 THR A N 1
ATOM 2199 C CA . THR A 1 296 ? 9.218 24.550 -6.375 1.00 28.34 296 THR A CA 1
ATOM 2200 C C . THR A 1 296 ? 9.889 23.199 -6.169 1.00 28.34 296 THR A C 1
ATOM 2202 O O . THR A 1 296 ? 9.311 22.343 -5.517 1.00 28.34 296 THR A O 1
ATOM 2205 N N . GLY A 1 297 ? 11.109 23.051 -6.698 1.00 25.34 297 GLY A N 1
ATOM 2206 C CA . GLY A 1 297 ? 12.111 22.071 -6.263 1.00 25.34 297 GLY A CA 1
ATOM 2207 C C . GLY A 1 297 ? 11.785 20.599 -6.527 1.00 25.34 297 GLY A C 1
ATOM 2208 O O . GLY A 1 297 ? 10.998 19.991 -5.814 1.00 25.34 297 GLY A O 1
ATOM 2209 N N . LEU A 1 298 ? 12.479 20.004 -7.500 1.00 29.62 298 LEU A N 1
ATOM 2210 C CA . LEU A 1 298 ? 12.584 18.556 -7.701 1.00 29.62 298 LEU A CA 1
ATOM 2211 C C . LEU A 1 298 ? 13.293 17.900 -6.501 1.00 29.62 298 LEU A C 1
ATOM 2213 O O . LEU A 1 298 ? 14.478 17.589 -6.537 1.00 29.62 298 LEU A O 1
ATOM 2217 N N . SER A 1 299 ? 12.561 17.717 -5.411 1.00 30.00 299 SER A N 1
ATOM 2218 C CA . SER A 1 299 ? 12.848 16.717 -4.391 1.00 30.00 299 SER A CA 1
ATOM 2219 C C . SER A 1 299 ? 11.535 16.002 -4.114 1.00 30.00 299 SER A C 1
ATOM 2221 O O . SER A 1 299 ? 10.808 16.339 -3.178 1.00 30.00 299 SER A O 1
ATOM 2223 N N . VAL A 1 300 ? 11.199 15.070 -5.005 1.00 33.81 300 VAL A N 1
ATOM 2224 C CA . VAL A 1 300 ? 10.123 14.105 -4.782 1.00 33.81 300 VAL A CA 1
ATOM 2225 C C . VAL A 1 300 ? 10.464 13.366 -3.484 1.00 33.81 300 VAL A C 1
ATOM 2227 O O . VAL A 1 300 ? 11.552 12.791 -3.401 1.00 33.81 300 VAL A O 1
ATOM 2230 N N . PRO A 1 301 ? 9.610 13.408 -2.446 1.00 39.41 301 PRO A N 1
ATOM 2231 C CA . PRO A 1 301 ? 9.816 12.598 -1.255 1.00 39.41 301 PRO A CA 1
ATOM 2232 C C . PRO A 1 301 ? 9.883 11.133 -1.690 1.00 39.41 301 PRO A C 1
ATOM 2234 O O . PRO A 1 301 ? 8.954 10.671 -2.347 1.00 39.41 301 PRO A O 1
ATOM 2237 N N . GLU A 1 302 ? 10.957 10.409 -1.355 1.00 48.44 302 GLU A N 1
ATOM 2238 C CA . GLU A 1 302 ? 11.015 8.967 -1.616 1.00 48.44 302 GLU A CA 1
ATOM 2239 C C . GLU A 1 302 ? 9.751 8.317 -1.031 1.00 48.44 302 GLU A C 1
ATOM 2241 O O . GLU A 1 302 ? 9.514 8.419 0.184 1.00 48.44 302 GLU A O 1
ATOM 2246 N N . PRO A 1 303 ? 8.896 7.686 -1.850 1.00 50.31 303 PRO A N 1
ATOM 2247 C CA . PRO A 1 303 ? 7.667 7.116 -1.340 1.00 50.31 303 PRO A CA 1
ATOM 2248 C C . PRO A 1 303 ? 8.029 5.877 -0.528 1.00 50.31 303 PRO A C 1
ATOM 2250 O O . PRO A 1 303 ? 8.393 4.841 -1.075 1.00 50.31 303 PRO A O 1
ATOM 2253 N N . ALA A 1 304 ? 7.954 6.026 0.793 1.00 56.00 304 ALA A N 1
ATOM 2254 C CA . ALA A 1 304 ? 7.643 5.031 1.819 1.00 56.00 304 ALA A CA 1
ATOM 2255 C C . ALA A 1 304 ? 8.393 3.678 1.891 1.00 56.00 304 ALA A C 1
ATOM 2257 O O . ALA A 1 304 ? 8.195 2.887 2.814 1.00 56.00 304 ALA A O 1
ATOM 2258 N N . SER A 1 305 ? 9.269 3.385 0.946 1.00 56.47 305 SER A N 1
ATOM 2259 C CA . SER A 1 305 ? 9.779 2.037 0.709 1.00 56.47 305 SER A CA 1
ATOM 2260 C C . SER A 1 305 ? 11.053 1.778 1.513 1.00 56.47 305 SER A C 1
ATOM 2262 O O . SER A 1 305 ? 11.299 0.650 1.938 1.00 56.47 305 SER A O 1
ATOM 2264 N N . ALA A 1 306 ? 11.812 2.834 1.830 1.00 57.12 306 ALA A N 1
ATOM 2265 C CA . ALA A 1 306 ? 13.049 2.762 2.605 1.00 57.12 306 ALA A CA 1
ATOM 2266 C C . ALA A 1 306 ? 12.841 2.294 4.061 1.00 57.12 306 ALA A C 1
ATOM 2268 O O . ALA A 1 306 ? 13.656 1.527 4.584 1.00 57.12 306 ALA A O 1
ATOM 2269 N N . LEU A 1 307 ? 11.744 2.694 4.726 1.00 64.56 307 LEU A N 1
ATOM 2270 C CA . LEU A 1 307 ? 11.487 2.265 6.105 1.00 64.56 307 LEU A CA 1
ATOM 2271 C C . LEU A 1 307 ? 11.082 0.791 6.147 1.00 64.56 307 LEU A C 1
ATOM 2273 O O . LEU A 1 307 ? 11.747 0.012 6.823 1.00 64.56 307 LEU A O 1
ATOM 2277 N N . LEU A 1 308 ? 10.063 0.387 5.376 1.00 59.38 308 LEU A N 1
ATOM 2278 C CA . LEU A 1 308 ? 9.590 -1.008 5.307 1.00 59.38 308 LEU A CA 1
ATOM 2279 C C . LEU A 1 308 ? 10.719 -2.000 5.014 1.00 59.38 308 LEU A C 1
ATOM 2281 O O . LEU A 1 308 ? 10.738 -3.129 5.501 1.00 59.38 308 LEU A O 1
ATOM 2285 N N . LEU A 1 309 ? 11.686 -1.557 4.232 1.00 58.91 309 LEU A N 1
ATOM 2286 C CA . LEU A 1 309 ? 12.862 -2.306 3.861 1.00 58.91 309 LEU A CA 1
ATOM 2287 C C . LEU A 1 309 ? 13.846 -2.558 5.007 1.00 58.91 309 LEU A C 1
ATOM 2289 O O . LEU A 1 309 ? 14.237 -3.706 5.227 1.00 58.91 309 LEU A O 1
ATOM 2293 N N . SER A 1 310 ? 14.231 -1.512 5.749 1.00 58.47 310 SER A N 1
ATOM 2294 C CA . SER A 1 310 ? 15.120 -1.658 6.915 1.00 58.47 310 SER A CA 1
ATOM 2295 C C . SER A 1 310 ? 14.556 -2.660 7.932 1.00 58.47 310 SER A C 1
ATOM 2297 O O . SER A 1 310 ? 15.289 -3.394 8.599 1.00 58.47 310 SER A O 1
ATOM 2299 N N . LEU A 1 311 ? 13.229 -2.748 7.975 1.00 66.62 311 LEU A N 1
ATOM 2300 C CA . LEU A 1 311 ? 12.477 -3.589 8.888 1.00 66.62 311 LEU A CA 1
ATOM 2301 C C . LEU A 1 311 ? 12.307 -5.013 8.381 1.00 66.62 311 LEU A C 1
ATOM 2303 O O . LEU A 1 311 ? 12.355 -5.931 9.195 1.00 66.62 311 LEU A O 1
ATOM 2307 N N . ALA A 1 312 ? 12.198 -5.218 7.067 1.00 59.25 312 ALA A N 1
ATOM 2308 C CA . ALA A 1 312 ? 12.226 -6.550 6.469 1.00 59.25 312 ALA A CA 1
ATOM 2309 C C . ALA A 1 312 ? 13.540 -7.277 6.805 1.00 59.25 312 ALA A C 1
ATOM 2311 O O . ALA A 1 312 ? 13.522 -8.396 7.314 1.00 59.25 312 ALA A O 1
ATOM 2312 N N . LEU A 1 313 ? 14.685 -6.612 6.605 1.00 58.91 313 LEU A N 1
ATOM 2313 C CA . LEU A 1 313 ? 16.010 -7.158 6.931 1.00 58.91 313 LEU A CA 1
ATOM 2314 C C . LEU A 1 313 ? 16.151 -7.476 8.429 1.00 58.91 313 LEU A C 1
ATOM 2316 O O . LEU A 1 313 ? 16.663 -8.536 8.793 1.00 58.91 313 LEU A O 1
ATOM 2320 N N . ALA A 1 314 ? 15.655 -6.595 9.302 1.00 57.69 314 ALA A N 1
ATOM 2321 C CA . ALA A 1 314 ? 15.693 -6.802 10.750 1.00 57.69 314 ALA A CA 1
ATOM 2322 C C . ALA A 1 314 ? 14.728 -7.905 11.234 1.00 57.69 314 ALA A C 1
ATOM 2324 O O . ALA A 1 314 ? 15.055 -8.649 12.162 1.00 57.69 314 ALA A O 1
ATOM 2325 N N . GLY A 1 315 ? 13.549 -8.018 10.619 1.00 52.97 315 GLY A N 1
ATOM 2326 C CA . GLY A 1 315 ? 12.515 -8.997 10.960 1.00 52.97 315 GLY A CA 1
ATOM 2327 C C . GLY A 1 315 ? 12.861 -10.411 10.493 1.00 52.97 315 GLY A C 1
ATOM 2328 O O . GLY A 1 315 ? 12.766 -11.354 11.278 1.00 52.97 315 GLY A O 1
ATOM 2329 N N . VAL A 1 316 ? 13.351 -10.561 9.257 1.00 51.81 316 VAL A N 1
ATOM 2330 C CA . VAL A 1 316 ? 13.786 -11.856 8.699 1.00 51.81 316 VAL A CA 1
ATOM 2331 C C . VAL A 1 316 ? 14.984 -12.417 9.472 1.00 51.81 316 VAL A C 1
ATOM 2333 O O . VAL A 1 316 ? 15.033 -13.617 9.738 1.00 51.81 316 VAL A O 1
ATOM 2336 N N . ALA A 1 317 ? 15.913 -11.563 9.917 1.00 45.22 317 ALA A N 1
ATOM 2337 C CA . ALA A 1 317 ? 17.051 -11.980 10.739 1.00 45.22 317 ALA A CA 1
ATOM 2338 C C . ALA A 1 317 ? 16.653 -12.509 12.132 1.00 45.22 317 ALA A C 1
ATOM 2340 O O . ALA A 1 317 ? 17.402 -13.287 12.713 1.00 45.22 317 ALA A O 1
ATOM 2341 N N . ARG A 1 318 ? 15.486 -12.125 12.670 1.00 46.44 318 ARG A N 1
ATOM 2342 C CA . ARG A 1 318 ? 14.972 -12.639 13.956 1.00 46.44 318 ARG A CA 1
ATOM 2343 C C . ARG A 1 318 ? 14.233 -13.977 13.842 1.00 46.44 318 ARG A C 1
ATOM 2345 O O . ARG A 1 318 ? 13.958 -14.582 14.873 1.00 46.44 318 ARG A O 1
ATOM 2352 N N . ARG A 1 319 ? 13.893 -14.422 12.627 1.00 45.97 319 ARG A N 1
ATOM 2353 C CA . ARG A 1 319 ? 13.165 -15.679 12.365 1.00 45.97 319 ARG A CA 1
ATOM 2354 C C . ARG A 1 319 ? 14.076 -16.858 11.975 1.00 45.97 319 ARG A C 1
ATOM 2356 O O . ARG A 1 319 ? 13.555 -17.938 11.712 1.00 45.97 319 ARG A O 1
ATOM 2363 N N . ARG A 1 320 ? 15.400 -16.666 11.923 1.00 37.62 320 ARG A N 1
ATOM 2364 C CA . ARG A 1 320 ? 16.394 -17.727 11.673 1.00 37.62 320 ARG A CA 1
ATOM 2365 C C . ARG A 1 320 ? 17.141 -18.124 12.938 1.00 37.62 320 ARG A C 1
ATOM 2367 O O . ARG A 1 320 ? 17.402 -17.226 13.766 1.00 37.62 320 ARG A O 1
#

Organism: NCBI:txid2528000